Protein AF-A0A231PFW2-F1 (afdb_monomer)

Structure (mmCIF, N/CA/C/O backbone):
data_AF-A0A231PFW2-F1
#
_entry.id   AF-A0A231PFW2-F1
#
loop_
_atom_site.group_PDB
_atom_site.id
_atom_site.type_symbol
_atom_site.label_atom_id
_atom_site.label_alt_id
_atom_site.label_comp_id
_atom_site.label_asym_id
_atom_site.label_entity_id
_atom_site.label_seq_id
_atom_site.pdbx_PDB_ins_code
_atom_site.Cartn_x
_atom_site.Cartn_y
_atom_site.Cartn_z
_atom_site.occupancy
_atom_site.B_iso_or_equiv
_atom_site.auth_seq_id
_atom_site.auth_comp_id
_atom_site.auth_asym_id
_atom_site.auth_atom_id
_atom_site.pdbx_PDB_model_num
ATOM 1 N N . MET A 1 1 ? 20.268 -23.945 -2.677 1.00 32.84 1 MET A N 1
ATOM 2 C CA . MET A 1 1 ? 18.799 -24.003 -2.823 1.00 32.84 1 MET A CA 1
ATOM 3 C C . MET A 1 1 ? 18.261 -22.686 -2.306 1.00 32.84 1 MET A C 1
ATOM 5 O O . MET A 1 1 ? 18.625 -22.339 -1.191 1.00 32.84 1 MET A O 1
ATOM 9 N N . ALA A 1 2 ? 17.502 -21.933 -3.105 1.00 42.47 2 ALA A N 1
ATOM 10 C CA . AL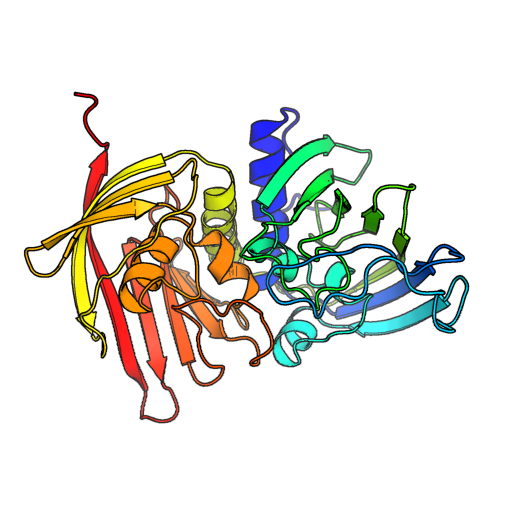A A 1 2 ? 16.830 -20.738 -2.600 1.00 42.47 2 ALA A CA 1
ATOM 11 C C . ALA A 1 2 ? 15.800 -21.198 -1.562 1.00 42.47 2 ALA A C 1
ATOM 13 O O . ALA A 1 2 ? 14.908 -21.980 -1.886 1.00 42.47 2 ALA A O 1
ATOM 14 N N . THR A 1 3 ? 15.997 -20.822 -0.304 1.00 50.84 3 THR A N 1
ATOM 15 C CA . THR A 1 3 ? 15.016 -21.047 0.756 1.00 50.84 3 THR A CA 1
ATOM 16 C C . THR A 1 3 ? 13.759 -20.265 0.408 1.00 50.84 3 THR A C 1
ATOM 18 O O . THR A 1 3 ? 13.844 -19.069 0.132 1.00 50.84 3 THR A O 1
ATOM 21 N N . THR A 1 4 ? 12.614 -20.941 0.382 1.00 67.31 4 THR A N 1
ATOM 22 C CA . THR A 1 4 ? 11.313 -20.313 0.152 1.00 67.31 4 THR A CA 1
ATOM 23 C C . THR A 1 4 ? 11.117 -19.173 1.150 1.00 67.31 4 THR A C 1
ATOM 25 O O . THR A 1 4 ? 11.410 -19.332 2.337 1.00 67.31 4 THR A O 1
ATOM 28 N N . HIS A 1 5 ? 10.662 -18.017 0.664 1.00 82.69 5 HIS A N 1
ATOM 29 C CA . HIS A 1 5 ? 10.328 -16.870 1.504 1.00 82.69 5 HIS A CA 1
ATOM 30 C C . HIS A 1 5 ? 9.313 -17.278 2.589 1.00 82.69 5 HIS A C 1
ATOM 32 O O . HIS A 1 5 ? 8.515 -18.192 2.380 1.00 82.69 5 HIS A O 1
ATOM 38 N N . TRP A 1 6 ? 9.301 -16.606 3.744 1.00 89.56 6 TRP A N 1
ATOM 39 C CA . TRP A 1 6 ? 8.444 -16.980 4.882 1.00 89.56 6 TRP A CA 1
ATOM 40 C C . TRP A 1 6 ? 6.934 -16.860 4.590 1.00 89.56 6 TRP A C 1
ATOM 42 O O . TRP A 1 6 ? 6.133 -17.493 5.272 1.00 89.56 6 TRP A O 1
ATOM 52 N N . LEU A 1 7 ? 6.543 -16.121 3.542 1.00 89.00 7 LEU A N 1
ATOM 53 C CA . LEU A 1 7 ? 5.172 -16.104 2.993 1.00 89.00 7 LEU A CA 1
ATOM 54 C C . LEU A 1 7 ? 4.779 -17.400 2.257 1.00 89.00 7 LEU A C 1
ATOM 56 O O . LEU A 1 7 ? 3.633 -17.535 1.833 1.00 89.00 7 LEU A O 1
ATOM 60 N N . GLY A 1 8 ? 5.711 -18.334 2.067 1.00 90.88 8 GLY A N 1
ATOM 61 C CA . GLY A 1 8 ? 5.517 -19.522 1.244 1.00 90.88 8 GLY A CA 1
ATOM 62 C C . GLY A 1 8 ? 5.551 -19.226 -0.258 1.00 90.88 8 GLY A C 1
ATOM 63 O O . GLY A 1 8 ? 5.843 -18.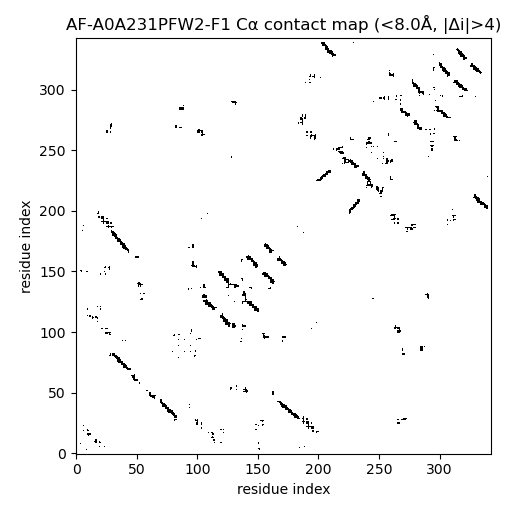111 -0.695 1.00 90.88 8 GLY A O 1
ATOM 64 N N . ASP A 1 9 ? 5.263 -20.257 -1.052 1.00 92.44 9 ASP A N 1
ATOM 65 C CA . ASP A 1 9 ? 5.218 -20.154 -2.511 1.00 92.44 9 ASP A CA 1
ATOM 66 C C . ASP A 1 9 ? 3.961 -19.411 -3.001 1.00 92.44 9 ASP A C 1
ATOM 68 O O . ASP A 1 9 ? 2.896 -19.540 -2.389 1.00 92.44 9 ASP A O 1
ATOM 72 N N . PRO A 1 10 ? 4.036 -18.708 -4.151 1.00 94.56 10 PRO A N 1
ATOM 73 C CA . PRO A 1 10 ? 2.871 -18.081 -4.764 1.00 94.56 10 PRO A CA 1
ATOM 74 C C . PRO A 1 10 ? 1.756 -19.103 -5.059 1.00 94.56 10 PRO A C 1
ATOM 76 O O . PRO A 1 10 ? 2.021 -20.103 -5.752 1.00 94.56 10 PRO A O 1
ATOM 79 N N . PRO A 1 11 ? 0.513 -18.853 -4.602 1.00 94.25 11 PRO A N 1
ATOM 80 C CA . PRO A 1 11 ? -0.648 -19.672 -4.938 1.00 94.25 11 PRO A CA 1
ATOM 81 C C . PRO A 1 11 ? -0.903 -19.752 -6.451 1.00 94.25 11 PRO A C 1
ATOM 83 O O . PRO A 1 11 ? -0.455 -18.903 -7.220 1.00 94.25 11 PRO A O 1
ATOM 86 N N . ALA A 1 12 ? -1.630 -20.783 -6.891 1.00 90.88 12 ALA A N 1
ATOM 87 C CA . ALA A 1 12 ? -2.000 -20.951 -8.302 1.00 90.88 12 ALA A CA 1
ATOM 88 C C . ALA A 1 12 ? -3.309 -20.231 -8.677 1.00 90.88 12 ALA A C 1
ATOM 90 O O . ALA A 1 12 ? -3.501 -19.869 -9.835 1.00 90.88 12 ALA A O 1
ATOM 91 N N . GLU A 1 13 ? -4.212 -20.056 -7.712 1.00 92.06 13 GLU A N 1
ATOM 92 C CA . GLU A 1 13 ? -5.525 -19.435 -7.906 1.00 92.06 13 GLU A CA 1
ATOM 93 C C . GLU A 1 13 ? -5.432 -17.907 -7.879 1.00 92.06 13 GLU A C 1
ATOM 95 O O . GLU A 1 13 ? -4.641 -17.349 -7.120 1.00 92.06 13 GLU A O 1
ATOM 100 N N . HIS A 1 14 ? -6.273 -17.235 -8.671 1.00 90.06 14 HIS A N 1
ATOM 101 C CA . HIS A 1 14 ? -6.214 -15.786 -8.877 1.00 90.06 14 HIS A CA 1
ATOM 102 C C . HIS A 1 14 ? -6.376 -14.968 -7.583 1.00 90.06 14 HIS A C 1
ATOM 104 O O . HIS A 1 14 ? -5.474 -14.204 -7.247 1.00 90.06 14 HIS A O 1
ATOM 110 N N . ASP A 1 15 ? -7.471 -15.136 -6.832 1.00 91.00 15 ASP A N 1
ATOM 111 C CA . ASP A 1 15 ? -7.724 -14.309 -5.637 1.00 91.00 15 ASP A CA 1
ATOM 112 C C . ASP A 1 15 ? -6.673 -14.532 -4.531 1.00 91.00 15 ASP A C 1
ATOM 114 O O . ASP A 1 15 ? -6.119 -13.548 -4.022 1.00 91.00 15 ASP A O 1
ATOM 118 N N . PRO A 1 16 ? -6.303 -15.785 -4.182 1.00 94.38 16 PRO A N 1
ATOM 119 C CA . PRO A 1 16 ? -5.216 -16.029 -3.237 1.00 94.38 16 PRO A CA 1
ATOM 120 C C . PRO A 1 16 ? -3.865 -15.494 -3.724 1.00 94.38 16 PRO A C 1
ATOM 122 O O . PRO A 1 16 ? -3.078 -15.012 -2.910 1.00 94.38 16 PRO A O 1
ATOM 125 N N . LEU A 1 17 ? -3.585 -15.548 -5.033 1.00 97.00 17 LEU A N 1
ATOM 126 C CA . LEU A 1 17 ? -2.357 -15.005 -5.612 1.00 97.00 17 LEU A CA 1
ATOM 127 C C . LEU A 1 17 ? -2.318 -13.477 -5.531 1.00 97.00 17 LEU A C 1
ATOM 129 O O . LEU A 1 17 ? -1.280 -12.924 -5.176 1.00 9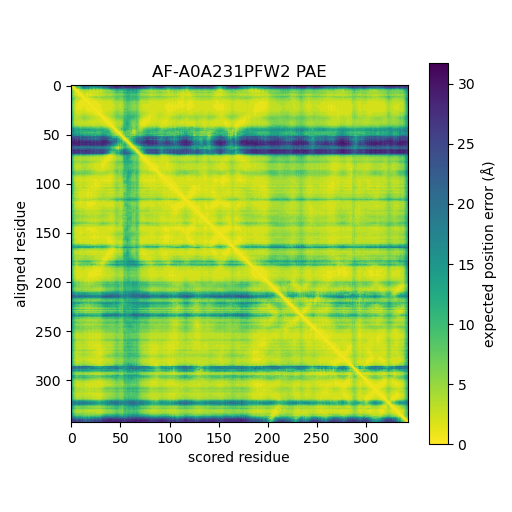7.00 17 LEU A O 1
ATOM 133 N N . THR A 1 18 ? -3.435 -12.799 -5.798 1.00 97.12 18 THR A N 1
ATOM 134 C CA . THR A 1 18 ? -3.563 -11.345 -5.640 1.00 97.12 18 THR A CA 1
ATOM 135 C C . THR A 1 18 ? -3.252 -10.928 -4.203 1.00 97.12 18 THR A C 1
ATOM 137 O O . THR A 1 18 ? -2.396 -10.070 -3.976 1.00 97.12 18 THR A O 1
ATOM 140 N N . ALA A 1 19 ? -3.888 -11.572 -3.220 1.00 95.94 19 ALA A N 1
ATOM 141 C CA . ALA A 1 19 ? -3.644 -11.297 -1.806 1.00 95.94 19 ALA A CA 1
ATOM 142 C C . ALA A 1 19 ? -2.181 -11.576 -1.411 1.00 95.94 19 ALA A C 1
ATOM 144 O O . ALA A 1 19 ? -1.554 -10.756 -0.740 1.00 95.94 19 ALA A O 1
ATOM 145 N N . TRP A 1 20 ? -1.620 -12.699 -1.870 1.00 97.31 20 TRP A N 1
ATOM 146 C CA . TRP A 1 20 ? -0.224 -13.068 -1.630 1.00 97.31 20 TRP A CA 1
ATOM 147 C C . TRP A 1 20 ? 0.759 -12.056 -2.235 1.00 97.31 20 TRP A C 1
ATOM 149 O O . TRP A 1 20 ? 1.730 -11.669 -1.586 1.00 97.31 20 TRP A O 1
ATOM 159 N N . ALA A 1 21 ? 0.506 -11.584 -3.455 1.00 97.75 21 ALA A N 1
ATOM 160 C CA . ALA A 1 21 ? 1.396 -10.655 -4.135 1.00 97.75 21 ALA A CA 1
ATOM 161 C C . ALA A 1 21 ? 1.383 -9.276 -3.461 1.00 97.75 21 ALA A C 1
ATOM 163 O O . ALA A 1 21 ? 2.449 -8.723 -3.206 1.00 97.75 21 ALA A O 1
ATOM 164 N N . LEU A 1 22 ? 0.209 -8.768 -3.065 1.00 97.44 22 LEU A N 1
ATOM 165 C CA . LEU A 1 22 ? 0.101 -7.546 -2.257 1.00 97.44 22 LEU A CA 1
ATOM 166 C C . LEU A 1 22 ? 0.818 -7.691 -0.907 1.00 97.44 22 LEU A C 1
ATOM 168 O O . LEU A 1 22 ? 1.534 -6.782 -0.490 1.00 97.44 22 LEU A O 1
ATOM 172 N N . SER A 1 23 ? 0.689 -8.850 -0.253 1.00 97.31 23 SER A N 1
ATOM 173 C CA . SER A 1 23 ? 1.464 -9.171 0.949 1.00 97.31 23 SER A CA 1
ATOM 174 C C . SER A 1 23 ? 2.969 -9.122 0.704 1.00 97.31 23 SER A C 1
ATOM 176 O O . SER A 1 23 ? 3.702 -8.594 1.538 1.00 97.31 23 SER A O 1
ATOM 178 N N . ARG A 1 24 ? 3.444 -9.647 -0.429 1.00 97.19 24 ARG A N 1
ATOM 179 C CA . ARG A 1 24 ? 4.873 -9.666 -0.748 1.00 97.19 24 ARG A CA 1
ATOM 180 C C . ARG A 1 24 ? 5.422 -8.277 -1.066 1.00 97.19 24 ARG A C 1
ATOM 182 O O . ARG A 1 24 ? 6.519 -7.980 -0.596 1.00 97.19 24 ARG A O 1
ATOM 189 N N . LEU A 1 25 ? 4.666 -7.444 -1.791 1.00 96.88 25 LEU A N 1
ATOM 190 C CA . LEU A 1 25 ? 5.002 -6.031 -2.017 1.00 96.88 25 LEU A CA 1
ATOM 191 C C . LEU A 1 25 ? 5.095 -5.280 -0.683 1.00 96.88 25 LEU A C 1
ATOM 193 O O . LEU A 1 25 ? 6.017 -4.509 -0.475 1.00 96.88 25 LEU A O 1
ATOM 197 N N . ALA A 1 26 ? 4.170 -5.527 0.245 1.00 96.50 26 ALA A N 1
ATOM 198 C CA . ALA A 1 26 ? 4.157 -4.876 1.555 1.00 96.50 26 ALA A CA 1
ATOM 199 C C . ALA A 1 26 ? 5.295 -5.331 2.471 1.00 96.50 26 ALA A C 1
ATOM 201 O O . ALA A 1 26 ? 5.874 -4.527 3.198 1.00 96.50 26 ALA A O 1
ATOM 202 N N . ALA A 1 27 ? 5.629 -6.622 2.430 1.00 95.56 27 ALA A N 1
ATOM 203 C CA . ALA A 1 27 ? 6.706 -7.195 3.223 1.00 95.56 27 ALA A CA 1
ATOM 204 C C . ALA A 1 27 ? 8.053 -6.498 2.976 1.00 95.56 27 ALA A C 1
ATOM 206 O O . ALA A 1 27 ? 8.843 -6.406 3.911 1.00 95.56 27 ALA A O 1
ATOM 207 N N . THR A 1 28 ? 8.292 -5.928 1.784 1.00 94.38 28 THR A N 1
ATOM 208 C CA . THR A 1 28 ? 9.550 -5.222 1.479 1.00 94.38 28 THR A CA 1
ATOM 209 C C . THR A 1 28 ? 9.795 -4.001 2.367 1.00 94.38 28 THR A C 1
ATOM 211 O O . THR A 1 28 ? 10.922 -3.521 2.429 1.00 94.38 28 THR A O 1
ATOM 214 N N . VAL A 1 29 ? 8.774 -3.475 3.055 1.00 93.50 29 VAL A N 1
ATOM 215 C CA . VAL A 1 29 ? 8.936 -2.365 4.013 1.00 93.50 29 VAL A CA 1
ATOM 216 C C . VAL A 1 29 ? 9.658 -2.815 5.290 1.00 93.50 29 VAL A C 1
ATOM 218 O O . VAL A 1 29 ? 10.357 -2.022 5.919 1.00 93.50 29 VAL A O 1
ATOM 221 N N . ALA A 1 30 ? 9.521 -4.091 5.658 1.00 94.06 30 ALA A N 1
ATOM 222 C CA . ALA A 1 30 ? 10.186 -4.718 6.803 1.00 94.06 30 ALA A CA 1
ATOM 223 C C . ALA A 1 30 ? 11.507 -5.417 6.422 1.00 94.06 30 ALA A C 1
ATOM 225 O O . ALA A 1 30 ? 12.088 -6.153 7.227 1.00 94.06 30 ALA A O 1
ATOM 226 N N . GLU A 1 31 ? 11.959 -5.216 5.185 1.00 93.19 31 GLU A N 1
ATOM 227 C CA . GLU A 1 31 ? 13.147 -5.838 4.615 1.00 93.19 31 GLU A CA 1
ATOM 228 C C . GLU A 1 31 ? 14.075 -4.767 4.055 1.00 93.19 31 GLU A C 1
ATOM 230 O O . GLU A 1 31 ? 13.643 -3.706 3.592 1.00 93.19 31 GLU A O 1
ATOM 235 N N . ASP A 1 32 ? 15.364 -5.062 4.088 1.00 94.19 32 ASP A N 1
ATOM 236 C CA . ASP A 1 32 ? 16.384 -4.250 3.453 1.00 94.19 32 ASP A CA 1
ATOM 237 C C . ASP A 1 32 ? 17.455 -5.149 2.844 1.00 94.19 32 ASP A C 1
ATOM 239 O O . ASP A 1 32 ? 17.699 -6.268 3.297 1.00 94.19 32 ASP A O 1
ATOM 243 N N . ALA A 1 33 ? 18.079 -4.668 1.783 1.00 93.12 33 ALA A N 1
ATOM 244 C CA . ALA A 1 33 ? 19.191 -5.342 1.140 1.00 93.12 33 ALA A CA 1
ATOM 245 C C . ALA A 1 33 ? 20.039 -4.307 0.414 1.00 93.12 33 ALA A C 1
ATOM 247 O O . ALA A 1 33 ? 19.522 -3.297 -0.059 1.00 93.12 33 ALA A O 1
ATOM 248 N N . ARG A 1 34 ? 21.333 -4.586 0.266 1.00 95.44 34 ARG A N 1
ATOM 249 C CA . ARG A 1 34 ? 22.189 -3.821 -0.639 1.00 95.44 34 ARG A CA 1
ATOM 250 C C . ARG A 1 34 ? 22.085 -4.396 -2.039 1.00 95.44 34 ARG A C 1
ATOM 252 O O . ARG A 1 34 ? 22.318 -5.588 -2.244 1.00 95.44 34 ARG A O 1
ATOM 259 N N . VAL A 1 35 ? 21.755 -3.546 -2.996 1.00 95.06 35 VAL A N 1
ATOM 260 C CA . VAL A 1 35 ? 21.448 -3.945 -4.363 1.00 95.06 35 VAL A CA 1
ATOM 261 C C . VAL A 1 35 ? 22.357 -3.217 -5.342 1.00 95.06 35 VAL A C 1
ATOM 263 O O . VAL A 1 35 ? 22.378 -1.991 -5.390 1.00 95.06 35 VAL A O 1
ATOM 266 N N . ASP A 1 36 ? 23.064 -3.992 -6.157 1.00 96.81 36 ASP A N 1
ATOM 267 C CA . ASP A 1 36 ? 23.689 -3.504 -7.382 1.00 96.81 36 ASP A CA 1
ATOM 268 C C . ASP A 1 36 ? 22.780 -3.908 -8.549 1.00 96.81 36 ASP A C 1
ATOM 270 O O . ASP A 1 36 ? 22.373 -5.071 -8.639 1.00 96.81 36 ASP A O 1
ATOM 274 N N . ALA A 1 37 ? 22.440 -2.981 -9.441 1.00 97.44 37 ALA A N 1
ATOM 275 C CA . ALA A 1 37 ? 21.528 -3.266 -10.542 1.00 97.44 37 ALA A CA 1
ATOM 276 C C . ALA A 1 37 ? 21.864 -2.500 -11.821 1.00 97.44 37 ALA A C 1
ATOM 278 O O . ALA A 1 37 ? 22.419 -1.401 -11.800 1.00 97.44 37 ALA A O 1
ATOM 279 N N . VAL A 1 38 ? 21.460 -3.080 -12.948 1.00 98.00 38 VAL A N 1
ATOM 280 C CA . VAL A 1 38 ? 21.358 -2.377 -14.227 1.00 98.00 38 VAL A CA 1
ATOM 281 C C . VAL A 1 38 ? 19.880 -2.261 -14.560 1.00 98.00 38 VAL A C 1
ATOM 283 O O . VAL A 1 38 ? 19.194 -3.275 -14.700 1.00 98.00 38 VAL A O 1
ATOM 286 N N . VAL A 1 39 ? 19.391 -1.026 -14.643 1.00 97.31 39 VAL A N 1
ATOM 287 C CA . VAL A 1 39 ? 17.988 -0.722 -14.927 1.00 97.31 39 VAL A CA 1
ATOM 288 C C . VAL A 1 39 ? 17.876 -0.036 -16.272 1.00 97.31 39 VAL A C 1
ATOM 290 O O . VAL A 1 39 ? 18.545 0.963 -16.526 1.00 97.31 39 VAL A O 1
ATOM 293 N N . GLU A 1 40 ? 16.987 -0.540 -17.110 1.00 96.81 40 GLU A N 1
ATOM 294 C CA . GLU A 1 40 ? 16.579 0.099 -18.346 1.00 96.81 40 GLU A CA 1
ATOM 295 C C . GLU A 1 40 ? 15.234 0.800 -18.143 1.00 96.81 40 GLU A C 1
ATOM 297 O O . GLU A 1 40 ? 14.299 0.208 -17.604 1.00 96.81 40 GLU A O 1
ATOM 302 N N . ILE A 1 41 ? 15.126 2.054 -18.582 1.00 93.62 41 ILE A N 1
ATOM 303 C CA . ILE A 1 41 ? 13.863 2.789 -18.661 1.00 93.62 41 ILE A CA 1
ATOM 304 C C . ILE A 1 41 ? 13.652 3.246 -20.097 1.00 93.62 41 ILE A C 1
ATOM 306 O O . ILE A 1 41 ? 14.461 3.999 -20.640 1.00 93.62 41 ILE A O 1
ATOM 310 N N . ALA A 1 42 ? 12.544 2.827 -20.691 1.00 91.12 42 ALA A N 1
ATOM 311 C CA . ALA A 1 42 ? 12.108 3.224 -22.018 1.00 91.12 42 ALA A CA 1
ATOM 312 C C . ALA A 1 42 ? 10.784 3.990 -21.923 1.00 91.12 42 ALA A C 1
ATOM 314 O O . ALA A 1 42 ? 9.856 3.554 -21.243 1.00 91.12 42 ALA A O 1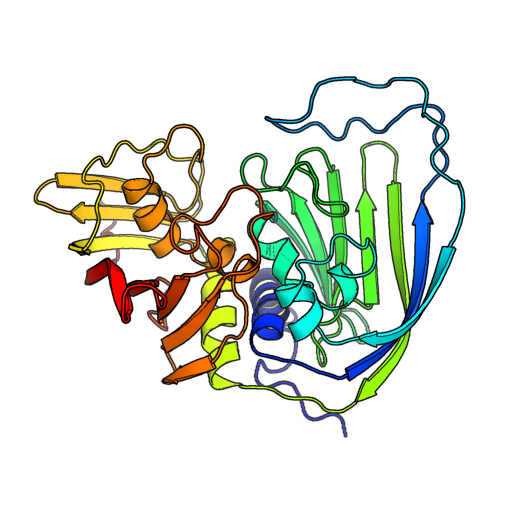
ATOM 315 N N . CYS A 1 43 ? 10.694 5.118 -22.624 1.00 85.50 43 CYS A N 1
ATOM 316 C CA . CYS A 1 43 ? 9.461 5.888 -22.771 1.00 85.50 43 CYS A CA 1
ATOM 317 C C . CYS A 1 43 ? 9.092 5.961 -24.251 1.00 85.50 43 CYS A C 1
ATOM 319 O O . CYS A 1 43 ? 9.953 6.282 -25.077 1.00 85.50 43 CYS A O 1
ATOM 321 N N . GLU A 1 44 ? 7.825 5.698 -24.568 1.00 81.44 44 GLU A N 1
ATOM 322 C CA . GLU A 1 44 ? 7.341 5.712 -25.948 1.00 81.44 44 GLU A CA 1
ATOM 323 C C . GLU A 1 44 ? 7.295 7.132 -26.529 1.00 81.44 44 GLU A C 1
ATOM 325 O O . GLU A 1 44 ? 6.999 8.113 -25.839 1.00 81.44 44 GLU A O 1
ATOM 330 N N . GLU A 1 45 ? 7.584 7.250 -27.828 1.00 72.62 45 GLU A N 1
ATOM 331 C CA . GLU A 1 45 ? 7.495 8.525 -28.539 1.00 72.62 45 GLU A CA 1
ATOM 332 C C . GLU A 1 45 ? 6.032 8.844 -28.867 1.00 72.62 45 GLU A C 1
ATOM 334 O O . GLU A 1 45 ? 5.331 8.065 -29.515 1.00 72.62 45 GLU A O 1
ATOM 339 N N . ARG A 1 46 ? 5.563 10.019 -28.433 1.00 72.69 46 ARG A N 1
ATOM 340 C CA . ARG A 1 46 ? 4.205 10.503 -28.698 1.00 72.69 46 ARG A CA 1
ATOM 341 C C . ARG A 1 46 ? 4.242 11.914 -29.274 1.00 72.69 46 ARG A C 1
ATOM 343 O O . ARG A 1 46 ? 5.061 12.741 -28.879 1.00 72.69 46 ARG A O 1
ATOM 350 N N . GLU A 1 47 ? 3.316 12.192 -30.186 1.00 68.19 47 GLU A N 1
ATOM 351 C CA . GLU A 1 47 ? 3.091 13.544 -30.717 1.00 68.19 47 GLU A CA 1
ATOM 352 C C . GLU A 1 47 ? 2.378 14.457 -29.701 1.00 68.19 47 GLU A C 1
ATOM 354 O O . GLU A 1 47 ? 2.551 15.676 -29.728 1.00 68.19 47 GLU A O 1
ATOM 359 N N . PHE A 1 48 ? 1.620 13.865 -28.773 1.00 70.62 48 PHE A N 1
ATOM 360 C CA . PHE A 1 48 ? 0.818 14.553 -27.760 1.00 70.62 48 PHE A CA 1
ATOM 361 C C . PHE A 1 48 ? 1.137 14.009 -26.366 1.00 70.62 48 PHE A C 1
ATOM 363 O O . PHE A 1 48 ? 1.421 12.816 -26.234 1.00 70.62 48 PHE A O 1
ATOM 370 N N . GLU A 1 49 ? 1.090 14.862 -25.337 1.00 71.56 49 GLU A N 1
ATOM 371 C CA . GLU A 1 49 ? 1.193 14.392 -23.948 1.00 71.56 49 GLU A CA 1
ATOM 372 C C . GLU A 1 49 ? 0.033 13.424 -23.641 1.00 71.56 49 GLU A C 1
ATOM 374 O O . GLU A 1 49 ? -1.097 13.655 -24.092 1.00 71.56 49 GLU A O 1
ATOM 379 N N . PRO A 1 50 ? 0.294 12.342 -22.890 1.00 67.50 50 PRO A N 1
ATOM 380 C CA . PRO A 1 50 ? -0.745 11.402 -22.499 1.00 67.50 50 PRO A CA 1
ATOM 381 C C . PRO A 1 50 ? -1.746 12.083 -21.560 1.00 67.50 50 PRO A C 1
ATOM 383 O O . PRO A 1 50 ? -1.368 12.852 -20.673 1.00 67.50 50 PRO A O 1
ATOM 386 N N . GLU A 1 51 ? -3.029 11.769 -21.727 1.00 71.25 51 GLU A N 1
ATOM 387 C CA . GLU A 1 51 ? -4.112 12.259 -20.867 1.00 71.25 51 GLU A CA 1
ATOM 388 C C . GLU A 1 51 ? -4.164 11.456 -19.560 1.00 71.25 51 GLU A C 1
ATOM 390 O O . GLU A 1 51 ? -5.103 10.720 -19.280 1.00 71.25 51 GLU A O 1
ATOM 395 N N . LEU A 1 52 ? -3.115 11.580 -18.747 1.00 67.06 52 LEU A N 1
ATOM 396 C CA . LEU A 1 52 ? -3.097 11.047 -17.389 1.00 67.06 52 LEU A CA 1
ATOM 397 C C . LEU A 1 52 ? -3.804 12.052 -16.468 1.00 67.06 52 LEU A C 1
ATOM 399 O O . LEU A 1 52 ? -3.170 12.847 -15.778 1.00 67.06 52 LEU A O 1
ATOM 403 N N . GLU A 1 53 ? -5.136 12.071 -16.511 1.00 60.16 53 GLU A N 1
ATOM 404 C CA . GLU A 1 53 ? -5.945 12.939 -15.651 1.00 60.16 53 GLU A CA 1
ATOM 405 C C . GLU A 1 53 ? -5.901 12.518 -14.176 1.00 60.16 53 GLU A C 1
ATOM 407 O O . GLU A 1 53 ? -5.862 11.346 -13.827 1.00 60.16 53 GLU A O 1
ATOM 412 N N . GLY A 1 54 ? -5.988 13.488 -13.274 1.00 53.16 54 GLY A N 1
ATOM 413 C CA . GLY A 1 54 ? -6.211 13.249 -11.854 1.00 53.16 54 GLY A CA 1
ATOM 414 C C . GLY A 1 54 ? -7.049 14.367 -11.272 1.00 53.16 54 GLY A C 1
ATOM 415 O O . GLY A 1 54 ? -6.996 15.490 -11.768 1.00 53.16 54 GLY A O 1
ATOM 416 N N . ARG A 1 55 ? -7.777 14.095 -10.182 1.00 44.62 55 ARG A N 1
ATOM 417 C CA . ARG A 1 55 ? -8.615 15.093 -9.486 1.00 44.62 55 ARG A CA 1
ATOM 418 C C . ARG A 1 55 ? -7.858 16.386 -9.115 1.00 44.62 55 ARG A C 1
ATOM 420 O O . ARG A 1 55 ? -8.493 17.420 -8.934 1.00 44.62 55 ARG A O 1
ATOM 427 N N . PHE A 1 56 ? -6.524 16.329 -9.048 1.00 46.09 56 PHE A N 1
ATOM 428 C CA . PHE A 1 56 ? -5.626 17.450 -8.737 1.00 46.09 56 PHE A CA 1
ATOM 429 C C . PHE A 1 56 ? -4.640 17.802 -9.863 1.00 46.09 56 PHE A C 1
ATOM 431 O O . PHE A 1 56 ? -3.810 18.691 -9.687 1.00 46.09 56 PHE A O 1
ATOM 438 N N . GLY A 1 57 ? -4.700 17.124 -11.013 1.00 43.94 57 GLY A N 1
ATOM 439 C CA . GLY A 1 57 ? -3.863 17.451 -12.165 1.00 43.94 57 GLY A CA 1
ATOM 440 C C . GLY A 1 57 ? -4.376 18.719 -12.842 1.00 43.94 57 GLY A C 1
ATOM 441 O O . GLY A 1 57 ? -5.542 18.788 -13.227 1.00 43.94 57 GLY A O 1
ATOM 442 N N . ALA A 1 58 ? -3.520 19.733 -12.988 1.00 36.16 58 ALA A N 1
ATOM 443 C CA . ALA A 1 58 ? -3.836 20.910 -13.787 1.00 36.16 58 ALA A CA 1
ATOM 444 C C . ALA A 1 58 ? -4.079 20.465 -15.237 1.00 36.16 58 ALA A C 1
ATOM 446 O O . ALA A 1 58 ? -3.147 20.099 -15.953 1.00 36.16 58 ALA A O 1
ATOM 447 N N . GLY A 1 59 ? -5.350 20.458 -15.637 1.00 44.50 59 GLY A N 1
ATOM 448 C CA . GLY A 1 59 ? -5.790 20.051 -16.960 1.00 44.50 59 GLY A CA 1
ATOM 449 C C . GLY A 1 59 ? -5.026 20.782 -18.057 1.00 44.50 59 GLY A C 1
ATOM 450 O O . GLY A 1 59 ? -5.211 21.975 -18.279 1.00 44.50 59 GLY A O 1
ATOM 451 N N . THR A 1 60 ? -4.202 20.037 -18.780 1.00 45.00 60 THR A N 1
ATOM 452 C CA . THR A 1 60 ? -3.962 20.290 -20.197 1.00 45.00 60 THR A CA 1
ATOM 453 C C . THR A 1 60 ? -4.087 18.953 -20.908 1.00 45.00 60 THR A C 1
ATOM 455 O O . THR A 1 60 ? -3.122 18.225 -21.097 1.00 45.00 60 THR A O 1
ATOM 458 N N . THR A 1 61 ? -5.326 18.614 -21.258 1.00 53.75 61 THR A N 1
ATOM 459 C CA . THR A 1 61 ? -5.648 17.584 -22.251 1.00 53.75 61 THR A CA 1
ATOM 460 C C . THR A 1 61 ? -4.770 17.757 -23.488 1.00 53.75 61 THR A C 1
ATOM 462 O O . THR A 1 61 ? -4.762 18.844 -24.075 1.00 53.75 61 THR A O 1
ATOM 465 N N . GLY A 1 62 ? -4.051 16.700 -23.877 1.00 55.22 62 GLY A N 1
ATOM 466 C CA . GLY A 1 62 ? -3.553 16.489 -25.240 1.00 55.22 62 GLY A CA 1
ATOM 467 C C . GLY A 1 62 ? -2.794 17.652 -25.887 1.00 55.22 62 GLY A C 1
ATOM 468 O O . GLY A 1 62 ? -2.955 17.895 -27.083 1.00 55.22 62 GLY A O 1
ATOM 469 N N . GLY A 1 63 ? -1.981 18.392 -25.129 1.00 59.50 63 GLY A N 1
ATOM 470 C CA . GLY A 1 63 ? -1.069 19.383 -25.704 1.00 59.50 63 GLY A CA 1
ATOM 471 C C . GLY A 1 63 ? 0.021 18.719 -26.561 1.00 59.50 63 GLY A C 1
ATOM 472 O O . GLY A 1 63 ? 0.300 17.531 -26.371 1.00 59.50 63 GLY A O 1
ATOM 473 N N . PRO A 1 64 ? 0.668 19.450 -27.492 1.00 58.59 64 PRO A N 1
ATOM 474 C CA . PRO A 1 64 ? 1.848 18.939 -28.185 1.00 58.59 64 PRO A CA 1
ATOM 475 C C . PRO A 1 64 ? 2.861 18.464 -27.147 1.00 58.59 64 PRO A C 1
ATOM 477 O O . PRO A 1 64 ? 3.151 19.216 -26.211 1.00 58.59 64 PRO A O 1
ATOM 480 N N . ALA A 1 65 ? 3.384 17.245 -27.303 1.00 60.56 65 ALA A N 1
ATOM 481 C CA . ALA A 1 65 ? 4.365 16.712 -26.369 1.00 60.56 65 ALA A CA 1
ATOM 482 C C . ALA A 1 65 ? 5.530 17.702 -26.251 1.00 60.56 65 ALA A C 1
ATOM 484 O O . ALA A 1 65 ? 6.214 18.020 -27.233 1.00 60.56 65 ALA A O 1
ATOM 485 N N . SER A 1 66 ? 5.739 18.232 -25.044 1.00 53.81 66 SER A N 1
ATOM 486 C CA . SER A 1 66 ? 6.940 19.014 -24.771 1.00 53.81 66 SER A CA 1
ATOM 487 C C . SER A 1 66 ? 8.142 18.075 -24.918 1.00 53.81 66 SER A C 1
ATOM 489 O O . SER A 1 66 ? 7.987 16.861 -24.813 1.00 53.81 66 SER A O 1
ATOM 491 N N . ARG A 1 67 ? 9.336 18.594 -25.237 1.00 46.84 67 ARG A N 1
ATOM 492 C CA . ARG A 1 67 ? 10.551 17.792 -25.497 1.00 46.84 67 ARG A CA 1
ATOM 493 C C . ARG A 1 67 ? 10.982 16.975 -24.259 1.00 46.84 67 ARG A C 1
ATOM 495 O O . ARG A 1 67 ? 12.007 17.277 -23.654 1.00 46.84 67 ARG A O 1
ATOM 502 N N . ARG A 1 68 ? 10.241 15.931 -23.881 1.00 52.50 68 ARG A N 1
ATOM 503 C CA . ARG A 1 68 ? 10.702 14.899 -22.956 1.00 52.50 68 ARG A CA 1
ATOM 504 C C . ARG A 1 68 ? 11.885 14.199 -23.625 1.00 52.50 68 ARG A C 1
ATOM 506 O O . ARG A 1 68 ? 11.830 13.944 -24.834 1.00 52.50 68 ARG A O 1
ATOM 513 N N . PRO A 1 69 ? 12.980 13.917 -22.902 1.00 48.97 69 PRO A N 1
ATOM 514 C CA . PRO A 1 69 ? 14.130 13.282 -23.519 1.00 48.97 69 PRO A CA 1
ATOM 515 C C . PRO A 1 69 ? 13.745 11.848 -23.889 1.00 48.97 69 PRO A C 1
ATOM 517 O O . PRO A 1 69 ? 13.493 11.019 -23.011 1.00 48.97 69 PRO A O 1
ATOM 520 N N . ARG A 1 70 ? 13.655 11.636 -25.203 1.00 64.56 70 ARG A N 1
ATOM 521 C CA . ARG A 1 70 ? 13.271 10.405 -25.895 1.00 64.56 70 ARG A CA 1
ATOM 522 C C . ARG A 1 70 ? 14.235 9.264 -25.586 1.00 64.56 70 ARG A C 1
ATOM 524 O O . ARG A 1 70 ? 15.426 9.501 -25.383 1.00 64.56 70 ARG A O 1
ATOM 531 N N . GLY A 1 71 ? 13.720 8.045 -25.696 1.00 71.38 71 GLY A N 1
ATOM 532 C CA . GLY A 1 71 ? 14.530 6.846 -25.850 1.00 71.38 71 GLY A CA 1
ATOM 533 C C . GLY A 1 71 ? 14.863 6.119 -24.557 1.00 71.38 71 GLY A C 1
ATOM 534 O O . GLY A 1 71 ? 14.567 6.559 -23.447 1.00 71.38 71 GLY A O 1
ATOM 535 N N . THR A 1 72 ? 15.477 4.965 -24.758 1.00 87.38 72 THR A N 1
ATOM 536 C CA . THR A 1 72 ? 15.937 4.067 -23.712 1.00 87.38 72 THR A CA 1
ATOM 537 C C . THR A 1 72 ? 17.099 4.682 -22.940 1.00 87.38 72 THR A C 1
ATOM 539 O O . THR A 1 72 ? 18.076 5.149 -23.531 1.00 87.38 72 THR A O 1
ATOM 542 N N . ARG A 1 73 ? 17.009 4.667 -21.612 1.00 90.62 73 ARG A N 1
ATOM 543 C CA . ARG A 1 73 ? 18.087 5.054 -20.700 1.00 90.62 73 ARG A CA 1
ATOM 544 C C . ARG A 1 73 ? 18.469 3.867 -19.845 1.00 90.62 73 ARG A C 1
ATOM 546 O O . ARG A 1 73 ? 17.600 3.202 -19.291 1.00 90.62 73 ARG A O 1
ATOM 553 N N . THR A 1 74 ? 19.766 3.659 -19.695 1.00 95.00 74 THR A N 1
ATOM 554 C CA . THR A 1 74 ? 20.310 2.623 -18.823 1.00 95.00 74 THR A CA 1
ATOM 555 C C . THR A 1 74 ? 20.974 3.280 -17.624 1.00 95.00 74 THR A C 1
ATOM 557 O O . THR A 1 74 ? 21.818 4.164 -17.779 1.00 95.00 74 THR A O 1
ATOM 560 N N . PHE A 1 75 ? 20.601 2.835 -16.433 1.00 94.62 75 PHE A N 1
ATOM 561 C CA . PHE A 1 75 ? 21.143 3.276 -15.159 1.00 94.62 75 PHE A CA 1
ATOM 562 C C . PHE A 1 75 ? 21.930 2.130 -14.547 1.00 94.62 75 PHE A C 1
ATOM 564 O O . PHE A 1 75 ? 21.418 1.019 -14.413 1.00 94.62 75 PHE A O 1
ATOM 571 N N . ARG A 1 76 ? 23.176 2.404 -14.166 1.00 96.81 76 ARG A N 1
ATOM 572 C CA . ARG A 1 76 ? 23.950 1.505 -13.319 1.00 96.81 76 ARG A CA 1
ATOM 573 C C . ARG A 1 76 ? 23.848 2.013 -11.891 1.00 96.81 76 ARG A C 1
ATOM 575 O O . ARG A 1 76 ? 24.204 3.157 -11.624 1.00 96.81 76 ARG A O 1
ATOM 582 N N . LEU A 1 77 ? 23.323 1.168 -11.022 1.00 96.62 77 LEU A N 1
ATOM 583 C CA . LEU A 1 77 ? 23.052 1.467 -9.630 1.00 96.62 77 LEU A CA 1
ATOM 584 C C . LEU A 1 77 ? 23.955 0.585 -8.776 1.00 96.62 77 LEU A C 1
ATOM 586 O O . LEU A 1 77 ? 23.976 -0.630 -8.966 1.00 96.62 77 LEU A O 1
ATOM 590 N N . ASP A 1 78 ? 24.682 1.190 -7.845 1.00 95.12 78 ASP A N 1
ATOM 591 C CA . ASP A 1 78 ? 25.597 0.482 -6.955 1.00 95.12 78 ASP A CA 1
ATOM 592 C C . ASP A 1 78 ? 25.172 0.734 -5.499 1.00 95.12 78 ASP A C 1
ATOM 594 O O . ASP A 1 78 ? 25.055 1.881 -5.064 1.00 95.12 78 ASP A O 1
ATOM 598 N N . GLY A 1 79 ? 24.944 -0.335 -4.736 1.00 93.12 79 GLY A N 1
ATOM 599 C CA . GLY A 1 79 ? 24.649 -0.277 -3.304 1.00 93.12 79 GLY A CA 1
ATOM 600 C C . GLY A 1 79 ? 23.309 0.356 -2.911 1.00 93.12 79 GLY A C 1
ATOM 601 O O . GLY A 1 79 ? 23.210 0.882 -1.802 1.00 93.12 79 GLY A O 1
ATOM 602 N N . VAL A 1 80 ? 22.288 0.298 -3.770 1.00 94.88 80 VAL A N 1
ATOM 603 C CA . VAL A 1 80 ? 20.925 0.770 -3.465 1.00 94.88 80 VAL A CA 1
ATOM 604 C C . VAL A 1 80 ? 20.361 0.013 -2.265 1.00 94.88 80 VAL A C 1
ATOM 606 O O . VAL A 1 80 ? 20.489 -1.206 -2.185 1.00 94.88 80 VAL A O 1
ATOM 609 N N . SER A 1 81 ? 19.710 0.728 -1.349 1.00 94.81 81 SER A N 1
ATOM 610 C CA . SER A 1 81 ? 19.005 0.152 -0.200 1.00 94.81 81 SER A CA 1
ATOM 611 C C . SER A 1 81 ? 17.535 0.570 -0.244 1.00 94.81 81 SER A C 1
ATOM 613 O O . SER A 1 81 ? 17.259 1.772 -0.214 1.00 94.81 81 SER A O 1
ATOM 615 N N . PRO A 1 82 ? 16.581 -0.379 -0.293 1.00 93.56 82 PRO A N 1
ATOM 616 C CA . PRO A 1 82 ? 15.161 -0.080 -0.141 1.00 93.56 82 PRO A CA 1
ATOM 617 C C . PRO A 1 82 ? 14.848 0.739 1.113 1.00 93.56 82 PRO A C 1
ATOM 619 O O . PRO A 1 82 ? 13.992 1.617 1.059 1.00 93.56 82 PRO A O 1
ATOM 622 N N . ALA A 1 83 ? 15.538 0.500 2.234 1.00 92.44 83 ALA A N 1
ATOM 623 C CA . ALA A 1 83 ? 15.358 1.314 3.432 1.00 92.44 83 ALA A CA 1
ATOM 624 C C . ALA A 1 83 ? 15.768 2.776 3.202 1.00 92.44 83 ALA A C 1
ATOM 626 O O . ALA A 1 83 ? 14.980 3.665 3.516 1.00 92.44 83 ALA A O 1
ATOM 627 N N . LEU A 1 84 ? 16.932 3.029 2.592 1.00 92.38 84 LEU A N 1
ATOM 628 C CA . LEU A 1 84 ? 17.373 4.393 2.272 1.00 92.38 84 LEU A CA 1
ATOM 629 C C . LEU A 1 84 ? 16.451 5.083 1.260 1.00 92.38 84 LEU A C 1
ATOM 631 O O . LEU A 1 84 ? 16.098 6.239 1.460 1.00 92.38 84 LEU A O 1
ATOM 635 N N . LEU A 1 85 ? 15.972 4.365 0.235 1.00 92.69 85 LEU A N 1
ATOM 636 C CA . LEU A 1 85 ? 15.001 4.914 -0.723 1.00 92.69 85 LEU A CA 1
ATOM 637 C C . LEU A 1 85 ? 13.731 5.429 -0.035 1.00 92.69 85 LEU A C 1
ATOM 639 O O . LEU A 1 85 ? 13.155 6.422 -0.476 1.00 92.69 85 LEU A O 1
ATOM 643 N N . ARG A 1 86 ? 13.298 4.761 1.042 1.00 91.25 86 ARG A N 1
ATOM 644 C CA . ARG A 1 86 ? 12.143 5.173 1.851 1.00 91.25 86 ARG A CA 1
ATOM 645 C C . ARG A 1 86 ? 12.448 6.350 2.767 1.00 91.25 86 ARG A C 1
ATOM 647 O O . ARG A 1 86 ? 11.558 7.158 3.003 1.00 91.25 86 ARG A O 1
ATOM 654 N N . GLU A 1 87 ? 13.667 6.433 3.291 1.00 88.62 87 GLU A N 1
ATOM 655 C CA . GLU A 1 87 ? 14.112 7.553 4.129 1.00 88.62 87 GLU A CA 1
ATOM 656 C C . GLU A 1 87 ? 14.308 8.842 3.328 1.00 88.62 87 GLU A C 1
ATOM 658 O O . GLU A 1 87 ? 14.116 9.922 3.870 1.00 88.62 87 GLU A O 1
ATOM 663 N N . GLU A 1 88 ? 14.659 8.732 2.049 1.00 88.25 88 GLU A N 1
ATOM 664 C CA . GLU A 1 88 ? 14.821 9.873 1.139 1.00 88.25 88 GLU A CA 1
ATOM 665 C C . GLU A 1 88 ? 13.540 10.194 0.350 1.00 88.25 88 GLU A C 1
ATOM 667 O O . GLU A 1 88 ? 13.459 11.240 -0.294 1.00 88.25 88 GLU A O 1
ATOM 672 N N . ASP A 1 89 ? 12.556 9.288 0.390 1.00 84.38 89 ASP A N 1
ATOM 673 C CA . ASP A 1 89 ? 11.372 9.253 -0.477 1.00 84.38 89 ASP A CA 1
ATOM 674 C C . ASP A 1 89 ? 11.714 9.541 -1.949 1.00 84.38 89 ASP A C 1
ATOM 676 O O . ASP A 1 89 ? 11.216 10.482 -2.572 1.00 84.38 89 ASP A O 1
ATOM 680 N N . SER A 1 90 ? 12.633 8.733 -2.490 1.00 85.06 90 SER A N 1
ATOM 681 C CA . SER A 1 90 ? 13.189 8.933 -3.831 1.00 85.06 90 SER A CA 1
ATOM 682 C C . SER A 1 90 ? 12.093 8.988 -4.905 1.00 85.06 90 SER A C 1
ATOM 684 O O . SER A 1 90 ? 11.259 8.085 -5.030 1.00 85.06 90 SER A O 1
ATOM 686 N N . ASP A 1 91 ? 12.113 10.043 -5.718 1.00 81.00 91 ASP A N 1
ATOM 687 C CA . ASP A 1 91 ? 11.231 10.265 -6.870 1.00 81.00 91 ASP A CA 1
ATOM 688 C C . ASP A 1 91 ? 11.814 9.718 -8.181 1.00 81.00 91 ASP A C 1
ATOM 690 O O . ASP A 1 91 ? 11.205 9.841 -9.247 1.00 81.00 91 ASP A O 1
ATOM 694 N N . GLU A 1 92 ? 12.972 9.062 -8.103 1.00 88.44 92 GLU A N 1
ATOM 695 C CA . GLU A 1 92 ? 13.610 8.444 -9.250 1.00 88.44 92 GLU A CA 1
ATOM 696 C C . GLU A 1 92 ? 12.702 7.363 -9.862 1.00 88.44 92 GLU A C 1
ATOM 698 O O . GLU A 1 92 ? 12.183 6.490 -9.155 1.00 88.44 92 GLU A O 1
ATOM 703 N N . PRO A 1 93 ? 12.530 7.338 -11.193 1.00 85.75 93 PRO A N 1
ATOM 704 C CA . PRO A 1 93 ? 11.585 6.433 -11.838 1.00 85.75 93 PRO A CA 1
ATOM 705 C C . PRO A 1 93 ? 11.967 4.954 -11.673 1.00 85.75 93 PRO A C 1
ATOM 707 O O . PRO A 1 93 ? 11.096 4.095 -11.731 1.00 85.75 93 PRO A O 1
ATOM 710 N N . TRP A 1 94 ? 13.233 4.618 -11.421 1.00 93.25 94 TRP A N 1
ATOM 711 C CA . TRP A 1 94 ? 13.641 3.239 -11.128 1.00 93.25 94 TRP A CA 1
ATOM 712 C C . TRP A 1 94 ? 13.388 2.822 -9.669 1.00 93.25 94 TRP A C 1
ATOM 714 O O . TRP A 1 94 ? 13.393 1.624 -9.385 1.00 93.25 94 TRP A O 1
ATOM 724 N N . ALA A 1 95 ? 13.145 3.757 -8.739 1.00 94.06 95 ALA A N 1
ATOM 725 C CA . ALA A 1 95 ? 13.033 3.457 -7.308 1.00 94.06 95 ALA A CA 1
ATOM 726 C C . ALA A 1 95 ? 11.871 2.499 -6.996 1.00 94.06 95 ALA A C 1
ATOM 728 O O . ALA A 1 95 ? 11.988 1.651 -6.112 1.00 94.06 95 ALA A O 1
ATOM 729 N N . VAL A 1 96 ? 10.783 2.558 -7.777 1.00 93.38 96 VAL A N 1
ATOM 730 C CA . VAL A 1 96 ? 9.632 1.643 -7.652 1.00 93.38 96 VAL A CA 1
ATOM 731 C C . VAL A 1 96 ? 10.022 0.168 -7.777 1.00 93.38 96 VAL A C 1
ATOM 733 O O . VAL A 1 96 ? 9.356 -0.694 -7.208 1.00 93.38 96 VAL A O 1
ATOM 736 N N . LEU A 1 97 ? 11.101 -0.135 -8.508 1.00 97.56 97 LEU A N 1
ATOM 737 C CA . LEU A 1 97 ? 11.551 -1.508 -8.721 1.00 97.56 97 LEU A CA 1
ATOM 738 C C . LEU A 1 97 ? 12.121 -2.123 -7.437 1.00 97.56 97 LEU A C 1
ATOM 740 O O . LEU A 1 97 ? 12.009 -3.331 -7.239 1.00 97.56 97 LEU A O 1
ATOM 744 N N . PHE A 1 98 ? 12.686 -1.298 -6.552 1.00 96.88 98 PHE A N 1
ATOM 745 C CA . PHE A 1 98 ? 13.347 -1.740 -5.320 1.00 96.88 98 PHE A CA 1
ATOM 746 C C . PHE A 1 98 ? 12.571 -1.374 -4.048 1.00 96.88 98 PHE A C 1
ATOM 748 O O . PHE A 1 98 ? 12.762 -2.013 -3.018 1.00 96.88 98 PHE A O 1
ATOM 755 N N . ASP A 1 99 ? 11.645 -0.416 -4.118 1.00 94.88 99 ASP A N 1
ATOM 756 C CA . ASP A 1 99 ? 10.680 -0.111 -3.058 1.00 94.88 99 ASP A CA 1
ATOM 757 C C . ASP A 1 99 ? 9.229 -0.155 -3.580 1.00 94.88 99 ASP A C 1
ATOM 759 O O . ASP A 1 99 ? 8.548 0.869 -3.677 1.00 94.88 99 ASP A O 1
ATOM 763 N N . PRO A 1 100 ? 8.714 -1.343 -3.935 1.00 95.12 100 PRO A N 1
ATOM 764 C CA . PRO A 1 100 ? 7.407 -1.451 -4.573 1.00 95.12 100 PRO A CA 1
ATOM 765 C C . PRO A 1 100 ? 6.224 -1.239 -3.628 1.00 95.12 100 PRO A C 1
ATOM 767 O O . PRO A 1 100 ? 5.108 -0.991 -4.085 1.00 95.12 100 PRO A O 1
ATOM 770 N N . ALA A 1 101 ? 6.446 -1.281 -2.312 1.00 93.94 101 ALA A N 1
ATOM 771 C CA . ALA A 1 101 ? 5.417 -0.988 -1.319 1.00 93.94 101 ALA A CA 1
ATOM 772 C C . ALA A 1 101 ? 4.785 0.402 -1.497 1.00 93.94 101 ALA A C 1
ATOM 774 O O . ALA A 1 101 ? 3.625 0.593 -1.131 1.00 93.94 101 ALA A O 1
ATOM 775 N N . ARG A 1 102 ? 5.506 1.357 -2.107 1.00 90.62 102 ARG A N 1
ATOM 776 C CA . ARG A 1 102 ? 4.981 2.692 -2.435 1.00 90.62 102 ARG A CA 1
ATOM 777 C C . ARG A 1 102 ? 3.727 2.648 -3.312 1.00 90.62 102 ARG A C 1
ATOM 779 O O . ARG A 1 102 ? 2.874 3.521 -3.189 1.00 90.62 102 ARG A O 1
ATOM 786 N N . LEU A 1 103 ? 3.595 1.620 -4.158 1.00 93.12 103 LEU A N 1
ATOM 787 C CA . LEU A 1 103 ? 2.462 1.468 -5.070 1.00 93.12 103 LEU A CA 1
ATOM 788 C C . LEU A 1 103 ? 1.158 1.185 -4.321 1.00 93.12 103 LEU A C 1
ATOM 790 O O . LEU A 1 103 ? 0.094 1.543 -4.816 1.00 93.12 103 LEU A O 1
ATOM 794 N N . ILE A 1 104 ? 1.220 0.572 -3.130 1.00 94.19 104 ILE A N 1
ATOM 795 C CA . ILE A 1 104 ? 0.048 0.011 -2.443 1.00 94.19 104 ILE A CA 1
ATOM 796 C C . ILE A 1 104 ? -1.048 1.059 -2.208 1.00 94.19 104 ILE A C 1
ATOM 798 O O . ILE A 1 104 ? -2.213 0.742 -2.449 1.00 94.19 104 ILE A O 1
ATOM 802 N N . ARG A 1 105 ? -0.717 2.304 -1.816 1.00 88.94 105 ARG A N 1
ATOM 803 C CA . ARG A 1 105 ? -1.745 3.358 -1.654 1.00 88.94 105 ARG A CA 1
ATOM 804 C C . ARG A 1 105 ? -2.514 3.640 -2.933 1.00 88.94 105 ARG A C 1
ATOM 806 O O . ARG A 1 105 ? -3.721 3.873 -2.888 1.00 88.94 105 ARG A O 1
ATOM 813 N N . GLY A 1 106 ? -1.798 3.638 -4.054 1.00 91.06 106 GLY A N 1
ATOM 814 C CA . GLY A 1 106 ? -2.315 4.043 -5.346 1.00 91.06 106 GLY A CA 1
ATOM 815 C C . GLY A 1 106 ? -3.108 2.945 -6.030 1.00 91.06 106 GLY A C 1
ATOM 816 O O . GLY A 1 106 ? -3.785 3.235 -7.006 1.00 91.06 106 GLY A O 1
ATOM 817 N N . ILE A 1 107 ? -3.068 1.701 -5.547 1.00 94.06 107 ILE A N 1
ATOM 818 C CA . ILE A 1 107 ? -3.824 0.602 -6.149 1.00 94.06 107 ILE A CA 1
ATOM 819 C C . ILE A 1 107 ? -5.307 0.769 -5.808 1.00 94.06 107 ILE A C 1
ATOM 821 O O . ILE A 1 107 ? -5.711 0.755 -4.646 1.00 94.06 107 ILE A O 1
ATOM 825 N N . GLY A 1 108 ? -6.133 0.911 -6.841 1.00 91.69 108 GLY A N 1
ATOM 826 C CA . GLY A 1 108 ? -7.589 0.872 -6.734 1.00 91.69 108 GLY A CA 1
ATOM 827 C C . GLY A 1 108 ? -8.150 -0.525 -6.947 1.00 91.69 108 GLY A C 1
ATOM 828 O O . GLY A 1 108 ? -9.085 -0.926 -6.261 1.00 91.69 108 GLY A O 1
ATOM 829 N N . ALA A 1 109 ? -7.560 -1.280 -7.872 1.00 93.25 109 ALA A N 1
ATOM 830 C CA . ALA A 1 109 ? -7.912 -2.671 -8.112 1.00 93.25 109 ALA A CA 1
ATOM 831 C C . ALA A 1 109 ? -6.726 -3.453 -8.680 1.00 93.25 109 ALA A C 1
ATOM 833 O O . ALA A 1 109 ? -5.861 -2.896 -9.359 1.00 93.25 109 ALA A O 1
ATOM 834 N N . VAL A 1 110 ? -6.740 -4.764 -8.450 1.00 95.50 110 VAL A N 1
ATOM 835 C CA . VAL A 1 110 ? -5.916 -5.729 -9.180 1.00 95.50 110 VAL A CA 1
ATOM 836 C C . VAL A 1 110 ? -6.845 -6.466 -10.134 1.00 95.50 110 VAL A C 1
ATOM 838 O O . VAL A 1 110 ? -7.750 -7.167 -9.694 1.00 95.50 110 VAL A O 1
ATOM 841 N N . THR A 1 111 ? -6.673 -6.265 -11.437 1.00 95.56 111 THR A N 1
ATOM 842 C CA . THR A 1 111 ? -7.570 -6.833 -12.461 1.00 95.56 111 THR A CA 1
ATOM 843 C C . THR A 1 111 ? -7.082 -8.174 -12.988 1.00 95.56 111 THR A C 1
ATOM 845 O O . THR A 1 111 ? -7.858 -8.939 -13.558 1.00 95.56 111 THR A O 1
ATOM 848 N N . ARG A 1 112 ? -5.790 -8.464 -12.811 1.00 96.50 112 ARG A N 1
ATOM 849 C CA . A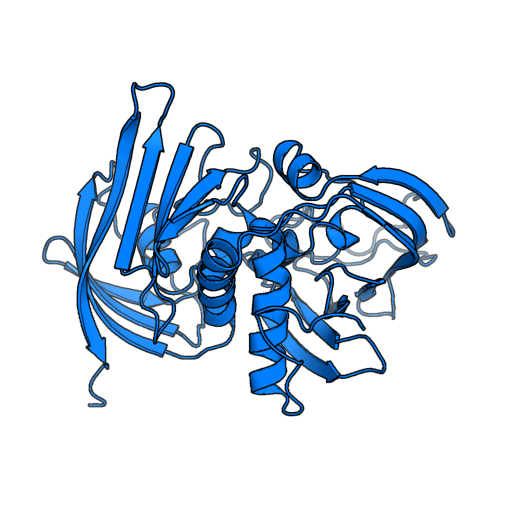RG A 1 112 ? -5.157 -9.717 -13.218 1.00 96.50 112 ARG A CA 1
ATOM 850 C C . ARG A 1 112 ? -3.971 -10.012 -12.311 1.00 96.50 112 ARG A C 1
ATOM 852 O O . ARG A 1 112 ? -3.219 -9.108 -11.959 1.00 96.50 112 ARG A O 1
ATOM 859 N N . ALA A 1 113 ? -3.808 -11.283 -11.969 1.00 97.38 113 ALA A N 1
ATOM 860 C CA . ALA A 1 113 ? -2.683 -11.801 -11.209 1.00 97.38 113 ALA A CA 1
ATOM 861 C C . ALA A 1 113 ? -2.348 -13.184 -11.756 1.00 97.38 113 ALA A C 1
ATOM 863 O O . ALA A 1 113 ? -3.233 -14.042 -11.819 1.00 97.38 113 ALA A O 1
ATOM 864 N N . GLU A 1 114 ? -1.101 -13.380 -12.176 1.00 97.00 114 GLU A N 1
ATOM 865 C CA . GLU A 1 114 ? -0.656 -14.613 -12.820 1.00 97.00 114 GLU A CA 1
ATOM 866 C C . GLU A 1 114 ? 0.739 -15.028 -12.378 1.00 97.00 114 GLU A C 1
ATOM 868 O O . GLU A 1 114 ? 1.642 -14.211 -12.193 1.00 97.00 114 GLU A O 1
ATOM 873 N N . ARG A 1 115 ? 0.932 -16.340 -12.246 1.00 95.50 115 ARG A N 1
ATOM 874 C CA . ARG A 1 115 ? 2.232 -16.921 -11.936 1.00 95.50 115 ARG A CA 1
ATOM 875 C C . ARG A 1 115 ? 2.990 -17.210 -13.228 1.00 95.50 115 ARG A C 1
ATOM 877 O O . ARG A 1 115 ? 2.601 -18.073 -14.011 1.00 95.50 115 ARG A O 1
ATOM 884 N N . GLY A 1 116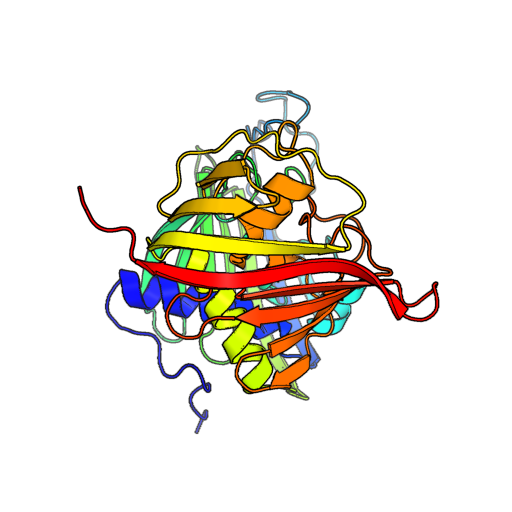 ? 4.108 -16.521 -13.409 1.00 92.31 116 GLY A N 1
ATOM 885 C CA . GLY A 1 116 ? 5.080 -16.792 -14.455 1.00 92.31 116 GLY A CA 1
ATOM 886 C C . GLY A 1 116 ? 6.195 -17.729 -13.994 1.00 92.31 116 GLY A C 1
ATOM 887 O O . GLY A 1 116 ? 6.285 -18.151 -12.835 1.00 92.31 116 GLY A O 1
ATOM 888 N N . LYS A 1 117 ? 7.109 -18.043 -14.915 1.00 90.00 117 LYS A N 1
ATOM 889 C CA . LYS A 1 117 ? 8.333 -18.773 -14.574 1.00 90.00 117 LYS A CA 1
ATOM 890 C C . LYS A 1 117 ? 9.289 -17.834 -13.833 1.00 90.00 117 LYS A C 1
ATOM 892 O O . LYS A 1 117 ? 10.017 -17.078 -14.463 1.00 90.00 117 LYS A O 1
ATOM 897 N N . GLY A 1 118 ? 9.292 -17.920 -12.504 1.00 91.00 118 GLY A N 1
ATOM 898 C CA . GLY A 1 118 ? 10.182 -17.136 -11.638 1.00 91.00 118 GLY A CA 1
ATOM 899 C C . GLY A 1 118 ? 9.675 -15.735 -11.289 1.00 91.00 118 GLY A C 1
ATOM 900 O O . GLY A 1 118 ? 10.405 -14.990 -10.655 1.00 91.00 118 GLY A O 1
ATOM 901 N N . TYR A 1 119 ? 8.443 -15.384 -11.663 1.00 96.06 119 TYR A N 1
ATOM 902 C CA . TYR A 1 119 ? 7.823 -14.104 -11.315 1.00 96.06 119 TYR A CA 1
ATOM 903 C C . TYR A 1 119 ? 6.321 -14.259 -11.055 1.00 96.06 119 TYR A C 1
ATOM 905 O O . TYR A 1 119 ? 5.708 -15.247 -11.465 1.00 96.06 119 TYR A O 1
ATOM 913 N N . VAL A 1 120 ? 5.729 -13.266 -10.398 1.00 98.06 120 VAL A N 1
ATOM 914 C CA . VAL A 1 120 ? 4.279 -13.044 -10.338 1.00 98.06 120 VAL A CA 1
ATOM 915 C C . VAL A 1 120 ? 3.977 -11.742 -11.066 1.00 98.06 120 VAL A C 1
ATOM 917 O O . VAL A 1 120 ? 4.581 -10.716 -10.774 1.00 98.06 120 VAL A O 1
ATOM 920 N N . GLU A 1 121 ? 3.082 -11.781 -12.044 1.00 98.44 121 GLU A N 1
ATOM 921 C CA . GLU A 1 121 ? 2.644 -10.599 -12.786 1.00 98.44 121 GLU A CA 1
ATOM 922 C C . GLU A 1 121 ? 1.327 -10.085 -12.211 1.00 98.44 121 GLU A C 1
ATOM 924 O O . GLU A 1 121 ? 0.412 -10.876 -11.974 1.00 98.44 121 GLU A O 1
ATOM 929 N N . LEU A 1 122 ? 1.233 -8.774 -11.994 1.00 98.44 122 LEU A N 1
ATOM 930 C CA . LEU A 1 122 ? 0.011 -8.095 -11.569 1.00 98.44 122 LEU A CA 1
ATOM 931 C C . LEU A 1 122 ? -0.351 -7.004 -12.572 1.00 98.44 122 LEU A C 1
ATOM 933 O O . LEU A 1 122 ? 0.518 -6.227 -12.963 1.00 98.44 122 LEU A O 1
ATOM 937 N N . ALA A 1 123 ? -1.632 -6.909 -12.920 1.00 97.69 123 ALA A N 1
ATOM 938 C CA . ALA A 1 123 ? -2.202 -5.746 -13.590 1.00 97.69 123 ALA A CA 1
ATOM 939 C C . ALA A 1 123 ? -2.969 -4.904 -12.566 1.00 97.69 123 ALA A C 1
ATOM 941 O O . ALA A 1 123 ? -3.936 -5.368 -11.954 1.00 97.69 123 ALA A O 1
ATOM 942 N N . LEU A 1 124 ? -2.506 -3.676 -12.371 1.00 97.31 124 LEU A N 1
ATOM 943 C CA . LEU A 1 124 ? -2.971 -2.741 -11.358 1.00 97.31 124 LEU A CA 1
ATOM 944 C C . LEU A 1 124 ? -3.721 -1.594 -12.030 1.00 97.31 124 LEU A C 1
ATOM 946 O O . LEU A 1 124 ? -3.280 -1.076 -13.053 1.00 97.31 124 LEU A O 1
ATOM 950 N N . VAL A 1 125 ? -4.833 -1.178 -11.436 1.00 94.88 125 VAL A N 1
ATOM 951 C CA . VAL A 1 125 ? -5.581 0.019 -11.836 1.00 94.88 125 VAL A CA 1
ATOM 952 C C . VAL A 1 125 ? -5.409 1.067 -10.742 1.00 94.88 125 VAL A C 1
ATOM 954 O O . VAL A 1 125 ? -5.573 0.719 -9.566 1.00 94.88 125 VAL A O 1
ATOM 957 N N . PRO A 1 126 ? -5.081 2.325 -11.081 1.00 93.00 126 PRO A N 1
ATOM 958 C CA . PRO A 1 126 ? -4.911 3.372 -10.085 1.00 93.00 126 PRO A CA 1
ATOM 959 C C . PRO A 1 126 ? -6.234 3.696 -9.374 1.00 93.00 126 PRO A C 1
ATOM 961 O O . PRO A 1 126 ? -7.313 3.677 -9.968 1.00 93.00 126 PRO A O 1
ATOM 964 N N . HIS A 1 127 ? -6.166 4.012 -8.084 1.00 90.50 127 HIS A N 1
ATOM 965 C CA . HIS A 1 127 ? -7.310 4.477 -7.315 1.00 90.50 127 HIS A CA 1
ATOM 966 C C . HIS A 1 127 ? -7.557 5.962 -7.615 1.00 90.50 127 HIS A C 1
ATOM 968 O O . HIS A 1 127 ? -6.673 6.777 -7.358 1.00 90.50 127 HIS A O 1
ATOM 974 N N . PRO A 1 128 ? -8.765 6.378 -8.028 1.00 85.81 128 PRO A N 1
ATOM 975 C CA . PRO A 1 128 ? -9.015 7.748 -8.494 1.00 85.81 128 PRO A CA 1
ATOM 976 C C . PRO A 1 128 ? -8.774 8.841 -7.437 1.00 85.81 128 PRO A C 1
ATOM 978 O O . PRO A 1 128 ? -8.576 10.003 -7.781 1.00 85.81 128 PRO A O 1
ATOM 981 N N . LEU A 1 129 ? -8.824 8.480 -6.150 1.00 85.06 129 LEU A N 1
ATOM 982 C CA . LEU A 1 129 ? -8.665 9.405 -5.017 1.00 85.06 129 LEU A CA 1
ATOM 983 C C . LEU A 1 129 ? -7.375 9.213 -4.207 1.00 85.06 129 LEU A C 1
ATOM 985 O O . LEU A 1 129 ? -7.033 10.097 -3.431 1.00 85.06 129 LEU A O 1
ATOM 989 N N . PHE A 1 130 ? -6.703 8.065 -4.349 1.00 87.56 130 PHE A N 1
ATOM 990 C CA . PHE A 1 130 ? -5.535 7.701 -3.526 1.00 87.56 130 PHE A CA 1
ATOM 991 C C . PHE A 1 130 ? -4.261 7.511 -4.355 1.00 87.56 130 PHE A C 1
ATOM 993 O O . PHE A 1 130 ? -3.170 7.485 -3.794 1.00 87.56 130 PHE A O 1
ATOM 1000 N N . ALA A 1 131 ? -4.386 7.381 -5.678 1.00 88.75 131 ALA A N 1
ATOM 1001 C CA . ALA A 1 131 ? -3.246 7.468 -6.570 1.00 88.75 131 ALA A CA 1
ATOM 1002 C C . ALA A 1 131 ? -2.682 8.887 -6.536 1.00 88.75 131 ALA A C 1
ATOM 1004 O O . ALA A 1 131 ? -3.414 9.870 -6.681 1.00 88.75 131 ALA A O 1
ATOM 1005 N N . ASP A 1 132 ? -1.372 8.970 -6.349 1.00 85.12 132 ASP A N 1
ATOM 1006 C CA . ASP A 1 132 ? -0.653 10.228 -6.338 1.00 85.12 132 ASP A CA 1
ATOM 1007 C C . ASP A 1 132 ? -0.545 10.766 -7.775 1.00 85.12 132 ASP A C 1
ATOM 1009 O O . ASP A 1 132 ? -0.013 10.073 -8.647 1.00 85.12 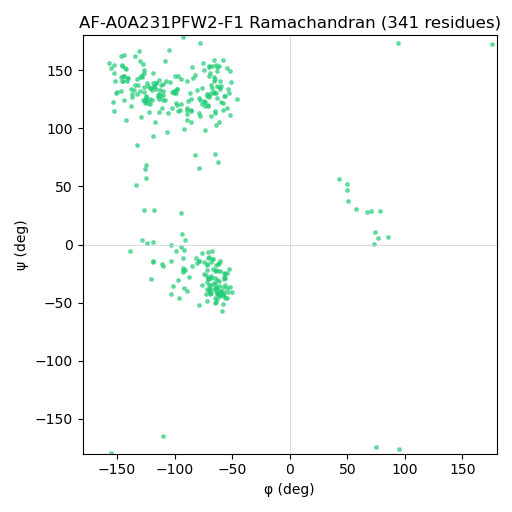132 ASP A O 1
ATOM 1013 N N . PRO A 1 133 ? -1.041 11.983 -8.055 1.00 81.31 133 PRO A N 1
ATOM 1014 C CA . PRO A 1 133 ? -0.918 12.607 -9.370 1.00 81.31 133 PRO A CA 1
ATOM 1015 C C . PRO A 1 133 ? 0.525 12.759 -9.862 1.00 81.31 133 PRO A C 1
ATOM 1017 O O . PRO A 1 133 ? 0.738 12.853 -11.068 1.00 81.31 133 PRO A O 1
ATOM 1020 N N . ALA A 1 134 ? 1.497 12.811 -8.949 1.00 80.81 134 ALA A N 1
ATOM 1021 C CA . ALA A 1 134 ? 2.914 12.914 -9.266 1.00 80.81 134 ALA A CA 1
ATOM 1022 C C . ALA A 1 134 ? 3.616 11.547 -9.377 1.00 80.81 134 ALA A C 1
ATOM 1024 O O . ALA A 1 134 ? 4.795 11.511 -9.730 1.00 80.81 134 ALA A O 1
ATOM 1025 N N . ASP A 1 135 ? 2.939 10.425 -9.095 1.00 85.12 135 ASP A N 1
ATOM 1026 C CA . ASP A 1 135 ? 3.563 9.107 -9.227 1.00 85.12 135 ASP A CA 1
ATOM 1027 C C . ASP A 1 135 ? 3.800 8.763 -10.701 1.00 85.12 135 ASP A C 1
ATOM 1029 O O . ASP A 1 135 ? 2.906 8.837 -11.545 1.00 85.12 135 ASP A O 1
ATOM 1033 N N . ALA A 1 136 ? 5.036 8.378 -11.012 1.00 84.75 136 ALA A N 1
ATOM 1034 C CA . ALA A 1 136 ? 5.460 8.097 -12.376 1.00 84.75 136 ALA A CA 1
ATOM 1035 C C . ALA A 1 136 ? 4.883 6.789 -12.947 1.00 84.75 136 ALA A C 1
ATOM 1037 O O . ALA A 1 136 ? 4.934 6.594 -14.161 1.00 84.75 136 ALA A O 1
ATOM 1038 N N . TRP A 1 137 ? 4.365 5.891 -12.104 1.00 90.81 137 TRP A N 1
ATOM 1039 C CA . TRP A 1 137 ? 3.981 4.527 -12.478 1.00 90.81 137 TRP A CA 1
ATOM 1040 C C . TRP A 1 137 ? 2.515 4.207 -12.243 1.00 90.81 137 TRP A C 1
ATOM 1042 O O . TRP A 1 137 ? 1.965 3.379 -12.964 1.00 90.81 137 TRP A O 1
ATOM 1052 N N . LEU A 1 138 ? 1.874 4.832 -11.258 1.00 90.12 138 LEU A N 1
ATOM 1053 C CA . LEU A 1 138 ? 0.462 4.607 -10.961 1.00 90.12 138 LEU A CA 1
ATOM 1054 C C . LEU A 1 138 ? -0.320 5.917 -10.743 1.00 90.12 138 LEU A C 1
ATOM 1056 O O . LEU A 1 138 ? -1.015 6.034 -9.733 1.00 90.12 138 LEU A O 1
ATOM 1060 N N . PRO A 1 139 ? -0.245 6.902 -11.663 1.00 88.31 139 PRO A N 1
ATOM 1061 C CA . PRO A 1 139 ? -1.045 8.117 -11.556 1.00 88.31 139 PRO A CA 1
ATOM 1062 C C . PRO A 1 139 ? -2.537 7.817 -11.807 1.00 88.31 139 PRO A C 1
ATOM 1064 O O . PRO A 1 139 ? -2.857 6.886 -12.549 1.00 88.31 139 PRO A O 1
ATOM 1067 N N . PRO A 1 140 ? -3.474 8.614 -11.255 1.00 84.00 140 PRO A N 1
ATOM 1068 C CA . PRO A 1 140 ? -4.927 8.388 -11.332 1.00 84.00 140 PRO A CA 1
ATOM 1069 C C . PRO A 1 140 ? -5.498 8.228 -12.751 1.00 84.00 140 PRO A C 1
ATOM 1071 O O . PRO A 1 140 ? -6.534 7.587 -12.912 1.00 84.00 140 PRO A O 1
ATOM 1074 N N . GLY A 1 141 ? -4.833 8.778 -13.767 1.00 77.69 141 GLY A N 1
ATOM 1075 C CA . GLY A 1 141 ? -5.288 8.744 -15.160 1.00 77.69 141 GLY A CA 1
ATOM 1076 C C . GLY A 1 141 ? -4.709 7.601 -15.982 1.00 77.69 141 GLY A C 1
ATOM 1077 O O . GLY A 1 141 ? -5.038 7.462 -17.157 1.00 77.69 141 GLY A O 1
ATOM 1078 N N . ALA A 1 142 ? -3.837 6.781 -15.393 1.00 85.94 142 ALA A N 1
ATOM 1079 C CA . ALA A 1 142 ? -3.310 5.603 -16.061 1.00 85.94 142 ALA A CA 1
ATOM 1080 C C . ALA A 1 142 ? -4.423 4.588 -16.343 1.00 85.94 142 ALA A C 1
ATOM 1082 O O . ALA A 1 142 ? -5.290 4.342 -15.501 1.00 85.94 142 ALA A O 1
ATOM 1083 N N . ARG A 1 143 ? -4.363 3.919 -17.500 1.00 89.06 143 ARG A N 1
ATOM 1084 C CA . ARG A 1 143 ? -5.247 2.774 -17.772 1.00 89.06 143 ARG A CA 1
ATOM 1085 C C . ARG A 1 143 ? -4.872 1.557 -16.954 1.00 89.06 143 ARG A C 1
ATOM 1087 O O . ARG A 1 143 ? -5.744 0.787 -16.557 1.00 89.06 143 ARG A O 1
ATOM 1094 N N . GLY A 1 144 ? -3.588 1.414 -16.679 1.00 93.38 144 GLY A N 1
ATOM 1095 C CA . GLY A 1 144 ? -3.101 0.447 -15.724 1.00 93.38 144 GLY A CA 1
ATOM 1096 C C . GLY A 1 144 ? -1.588 0.413 -15.674 1.00 93.38 144 GLY A C 1
ATOM 1097 O O . GLY A 1 144 ? -0.894 1.024 -16.484 1.00 93.38 144 GLY A O 1
ATOM 1098 N N . LEU A 1 145 ? -1.093 -0.343 -14.713 1.00 97.06 145 LEU A N 1
ATOM 1099 C CA . LEU A 1 145 ? 0.312 -0.641 -14.520 1.00 97.06 145 LEU A CA 1
ATOM 1100 C C . LEU A 1 145 ? 0.459 -2.158 -14.467 1.00 97.06 145 LEU A C 1
ATOM 1102 O O . LEU A 1 145 ? -0.171 -2.812 -13.638 1.00 97.06 145 LEU A O 1
ATOM 1106 N N . VAL A 1 146 ? 1.295 -2.720 -15.332 1.00 98.00 146 VAL A N 1
ATOM 1107 C CA . VAL A 1 146 ? 1.668 -4.134 -15.265 1.00 98.00 146 VAL A CA 1
ATOM 1108 C C . VAL A 1 146 ? 3.023 -4.246 -14.583 1.00 98.00 146 VAL A C 1
ATOM 1110 O O . VAL A 1 146 ? 4.004 -3.674 -15.053 1.00 98.00 146 VAL A O 1
ATOM 1113 N N . VAL A 1 147 ? 3.096 -4.985 -13.479 1.00 98.50 147 VAL A N 1
ATOM 1114 C CA . VAL A 1 147 ? 4.350 -5.221 -12.748 1.00 98.50 147 VAL A CA 1
ATOM 1115 C C . VAL A 1 147 ? 4.695 -6.699 -12.713 1.00 98.50 147 VAL A C 1
ATOM 1117 O O . VAL A 1 147 ? 3.807 -7.546 -12.644 1.00 98.50 147 VAL A O 1
ATOM 1120 N N . ARG A 1 148 ? 5.992 -7.015 -12.713 1.00 98.50 148 ARG A N 1
ATOM 1121 C CA . ARG A 1 148 ? 6.504 -8.379 -12.522 1.00 98.50 148 ARG A CA 1
ATOM 1122 C C . ARG A 1 148 ? 7.344 -8.463 -11.266 1.00 98.50 148 ARG A C 1
ATOM 1124 O O . ARG A 1 148 ? 8.487 -8.018 -11.248 1.00 98.50 148 ARG A O 1
ATOM 1131 N N . LEU A 1 149 ? 6.772 -9.077 -10.248 1.00 97.62 149 LEU A N 1
ATOM 1132 C CA . LEU A 1 149 ? 7.328 -9.269 -8.921 1.00 97.62 149 LEU A CA 1
ATOM 1133 C C . LEU A 1 149 ? 8.191 -10.536 -8.854 1.00 97.62 149 LEU A C 1
ATOM 1135 O O . LEU A 1 149 ? 7.725 -11.614 -9.226 1.00 97.62 149 LEU A O 1
ATOM 1139 N N . ASP A 1 150 ? 9.408 -10.429 -8.328 1.00 95.62 150 ASP A N 1
ATOM 1140 C CA . ASP A 1 150 ? 10.211 -11.581 -7.912 1.00 95.62 150 ASP A CA 1
ATOM 1141 C C . ASP A 1 150 ? 9.678 -12.127 -6.570 1.00 95.62 150 ASP A C 1
ATOM 1143 O O . ASP A 1 150 ? 9.646 -11.395 -5.576 1.00 95.62 150 ASP A O 1
ATOM 1147 N N . PRO A 1 151 ? 9.254 -13.403 -6.487 1.00 93.75 151 PRO A N 1
ATOM 1148 C CA . PRO A 1 151 ? 8.669 -13.946 -5.265 1.00 93.75 151 PRO A CA 1
ATOM 1149 C C . PRO A 1 151 ? 9.627 -14.017 -4.072 1.00 93.75 151 PRO A C 1
ATOM 1151 O O . PRO A 1 151 ? 9.185 -13.969 -2.923 1.00 93.75 151 PRO A O 1
ATOM 1154 N N . GLY A 1 152 ? 10.926 -14.170 -4.333 1.00 91.19 152 GLY A N 1
ATOM 1155 C CA . GLY A 1 152 ? 11.951 -14.315 -3.309 1.00 91.19 152 GLY A CA 1
ATOM 1156 C C . GLY A 1 152 ? 12.328 -12.974 -2.694 1.00 91.19 152 GLY A C 1
ATOM 1157 O O . GLY A 1 152 ? 12.275 -12.821 -1.474 1.00 91.19 152 GLY A O 1
ATOM 1158 N N . THR A 1 153 ? 12.666 -11.991 -3.528 1.00 91.56 153 THR A N 1
ATOM 1159 C CA . THR A 1 153 ? 13.158 -10.675 -3.078 1.00 91.56 153 THR A CA 1
ATOM 1160 C C . THR A 1 153 ? 12.052 -9.648 -2.880 1.00 91.56 153 THR A C 1
ATOM 1162 O O . THR A 1 153 ? 12.240 -8.684 -2.148 1.00 91.56 153 THR A O 1
ATOM 1165 N N . GLY A 1 154 ? 10.896 -9.843 -3.515 1.00 93.94 154 GLY A N 1
ATOM 1166 C CA . GLY A 1 154 ? 9.814 -8.867 -3.506 1.00 93.94 154 GLY A CA 1
ATOM 1167 C C . GLY A 1 154 ? 10.083 -7.641 -4.376 1.00 93.94 154 GLY A C 1
ATOM 1168 O O . GLY A 1 154 ? 9.224 -6.770 -4.441 1.00 93.94 154 GLY A O 1
ATOM 1169 N N . PHE A 1 155 ? 11.228 -7.568 -5.061 1.00 96.44 155 PHE A N 1
ATOM 1170 C CA . PHE A 1 155 ? 11.524 -6.510 -6.024 1.00 96.44 155 PHE A CA 1
ATOM 1171 C C . PHE A 1 155 ? 10.759 -6.715 -7.326 1.00 96.44 155 PHE A C 1
ATOM 1173 O O . PHE A 1 155 ? 10.381 -7.834 -7.686 1.00 96.44 155 PHE A O 1
ATOM 1180 N N . LEU A 1 156 ? 10.557 -5.630 -8.067 1.00 98.12 156 LEU A N 1
ATOM 1181 C CA . LEU A 1 156 ? 10.000 -5.707 -9.408 1.00 98.12 156 LEU A CA 1
ATOM 1182 C C . LEU A 1 156 ? 11.132 -5.898 -10.411 1.00 98.12 156 LEU A C 1
ATOM 1184 O O . LEU A 1 156 ? 12.041 -5.083 -10.525 1.00 98.12 156 LEU A O 1
ATOM 1188 N N . SER A 1 157 ? 11.034 -6.965 -11.189 1.00 97.50 157 SER A N 1
ATOM 1189 C CA . SER A 1 157 ? 11.852 -7.167 -12.386 1.00 97.50 157 SER A CA 1
ATOM 1190 C C . SER A 1 157 ? 11.426 -6.248 -13.535 1.00 97.50 157 SER A C 1
ATOM 1192 O O . SER A 1 157 ? 12.246 -5.915 -14.389 1.00 97.50 157 SER A O 1
ATOM 1194 N N . SER A 1 158 ? 10.159 -5.817 -13.560 1.00 98.06 158 SER A N 1
ATOM 1195 C CA . SER A 1 158 ? 9.673 -4.803 -14.494 1.00 98.06 158 SER A CA 1
ATOM 1196 C C . SER A 1 158 ? 8.414 -4.093 -14.003 1.00 98.06 158 SER A C 1
ATOM 1198 O O . SER A 1 158 ? 7.618 -4.666 -13.255 1.00 98.06 158 SER A O 1
ATOM 1200 N N . ALA A 1 159 ? 8.207 -2.882 -14.508 1.00 98.06 159 ALA A N 1
ATOM 1201 C CA . ALA A 1 159 ? 6.995 -2.086 -14.383 1.00 98.06 159 ALA A CA 1
ATOM 1202 C C . ALA A 1 159 ? 6.683 -1.457 -15.750 1.00 98.06 159 ALA A C 1
ATOM 1204 O O . ALA A 1 159 ? 7.564 -0.861 -16.365 1.00 98.06 159 ALA A O 1
ATOM 1205 N N . THR A 1 160 ? 5.453 -1.601 -16.237 1.00 96.94 160 THR A N 1
ATOM 1206 C CA . THR A 1 160 ? 5.004 -1.059 -17.526 1.00 96.94 160 THR A CA 1
ATOM 1207 C C . THR A 1 160 ? 3.711 -0.286 -17.322 1.00 96.94 160 THR A C 1
ATOM 1209 O O . THR A 1 160 ? 2.666 -0.867 -17.030 1.00 96.94 160 THR A O 1
ATOM 1212 N N . LEU A 1 161 ? 3.793 1.033 -17.453 1.00 94.69 161 LEU A N 1
ATOM 1213 C CA . LEU A 1 161 ? 2.658 1.942 -17.389 1.00 94.69 161 LEU A CA 1
ATOM 1214 C C . LEU A 1 161 ? 1.941 1.953 -18.742 1.00 94.69 161 LEU A C 1
ATOM 1216 O O . LEU A 1 161 ? 2.585 2.109 -19.780 1.00 94.69 161 LEU A O 1
ATOM 1220 N N . HIS A 1 162 ? 0.618 1.837 -18.726 1.00 90.94 162 HIS A N 1
ATOM 1221 C CA . HIS A 1 162 ? -0.239 1.874 -19.906 1.00 90.94 162 HIS A CA 1
ATOM 1222 C C . HIS A 1 162 ? -1.180 3.081 -19.880 1.00 90.94 162 HIS A C 1
ATOM 1224 O O . HIS A 1 162 ? -1.790 3.396 -18.852 1.00 90.94 162 HIS A O 1
ATOM 1230 N N . ASP A 1 163 ? -1.341 3.705 -21.045 1.00 84.44 163 ASP A N 1
ATOM 1231 C CA . ASP A 1 163 ? -2.401 4.669 -21.333 1.00 84.44 163 ASP A CA 1
ATOM 1232 C C . ASP A 1 163 ? -3.421 4.068 -22.325 1.00 84.44 163 ASP A C 1
ATOM 1234 O O . ASP A 1 163 ? -3.480 2.853 -22.527 1.00 84.44 163 ASP A O 1
ATOM 1238 N N . ASP A 1 164 ? -4.264 4.911 -22.921 1.00 81.06 164 ASP A N 1
ATOM 1239 C CA . ASP A 1 164 ? -5.273 4.515 -23.913 1.00 81.06 164 ASP A CA 1
ATOM 1240 C C . ASP A 1 164 ? -4.712 3.997 -25.249 1.00 81.06 164 ASP A C 1
ATOM 1242 O O . ASP A 1 164 ? -5.464 3.468 -26.069 1.00 81.06 164 ASP A O 1
ATOM 1246 N N . ARG A 1 165 ? -3.415 4.174 -25.509 1.00 74.69 165 ARG A N 1
ATOM 1247 C CA . ARG A 1 165 ? -2.787 3.970 -26.818 1.00 74.69 165 ARG A CA 1
ATOM 1248 C C . ARG A 1 165 ? -1.589 3.020 -26.761 1.00 74.69 165 ARG A C 1
ATOM 1250 O O . ARG A 1 165 ? -0.670 3.228 -27.550 1.00 74.69 165 ARG A O 1
ATOM 1257 N N . ASP A 1 166 ? -1.562 2.047 -25.846 1.00 80.12 166 ASP A N 1
ATOM 1258 C CA . ASP A 1 166 ? -0.469 1.069 -25.606 1.00 80.12 166 ASP A CA 1
ATOM 1259 C C . ASP A 1 166 ? 0.528 1.500 -24.488 1.00 80.12 166 ASP A C 1
ATOM 1261 O O . ASP A 1 166 ? 0.242 2.463 -23.771 1.00 80.12 166 ASP A O 1
ATOM 1265 N N . PRO A 1 167 ? 1.634 0.767 -24.200 1.00 87.88 167 PRO A N 1
ATOM 1266 C CA . PRO A 1 167 ? 2.589 1.170 -23.168 1.00 87.88 167 PRO A CA 1
ATOM 1267 C C . PRO A 1 167 ? 3.049 2.619 -23.332 1.00 87.88 167 PRO A C 1
ATOM 1269 O O . PRO A 1 167 ? 3.302 3.085 -24.437 1.00 87.88 167 PRO A O 1
ATOM 1272 N N . LEU A 1 168 ? 3.177 3.328 -22.218 1.00 87.94 168 LEU A N 1
ATOM 1273 C CA . LEU A 1 168 ? 3.675 4.698 -22.167 1.00 87.94 168 LEU A CA 1
ATOM 1274 C C . LEU A 1 168 ? 5.121 4.743 -21.663 1.00 87.94 168 LEU A C 1
ATOM 1276 O O . LEU A 1 168 ? 5.956 5.474 -22.199 1.00 87.94 168 LEU A O 1
ATOM 1280 N N . ALA A 1 169 ? 5.415 3.952 -20.631 1.00 91.25 169 ALA A N 1
ATOM 1281 C CA . ALA A 1 169 ? 6.743 3.826 -20.051 1.00 91.25 169 ALA A CA 1
ATOM 1282 C C . ALA A 1 169 ? 6.968 2.401 -19.544 1.00 91.25 169 ALA A C 1
ATOM 1284 O O . ALA A 1 169 ? 6.053 1.767 -19.021 1.00 91.25 169 ALA A O 1
ATOM 1285 N N . THR A 1 170 ? 8.196 1.911 -19.678 1.00 95.00 170 THR A N 1
ATOM 1286 C CA . THR A 1 170 ? 8.640 0.622 -19.148 1.00 95.00 170 THR A CA 1
ATOM 1287 C C . THR A 1 170 ? 9.935 0.815 -18.383 1.00 95.00 170 THR A C 1
ATOM 1289 O O . THR A 1 170 ? 10.858 1.440 -18.894 1.00 95.00 170 THR A O 1
ATOM 1292 N N . ALA A 1 171 ? 10.019 0.256 -17.182 1.00 96.50 171 ALA A N 1
ATOM 1293 C CA . ALA A 1 171 ? 11.258 0.088 -16.444 1.00 96.50 171 ALA A CA 1
ATOM 1294 C C . ALA A 1 171 ? 11.503 -1.397 -16.216 1.00 96.50 171 ALA A C 1
ATOM 1296 O O . ALA A 1 171 ? 10.572 -2.154 -15.931 1.00 96.50 171 ALA A O 1
ATOM 1297 N N . ARG A 1 172 ? 12.752 -1.825 -16.362 1.00 97.44 172 ARG A N 1
ATOM 1298 C CA . ARG A 1 172 ? 13.143 -3.229 -16.291 1.00 97.44 172 ARG A CA 1
ATOM 1299 C C . ARG A 1 172 ? 14.510 -3.368 -15.644 1.00 97.44 172 ARG A C 1
ATOM 1301 O O . ARG A 1 172 ? 15.414 -2.590 -15.923 1.00 97.44 172 ARG A O 1
ATOM 1308 N N . VAL A 1 173 ? 14.661 -4.391 -14.813 1.00 97.69 173 VAL A N 1
ATOM 1309 C CA . VAL A 1 173 ? 15.953 -4.804 -14.267 1.00 97.69 173 VAL A CA 1
ATOM 1310 C C . VAL A 1 173 ? 16.584 -5.821 -15.217 1.00 97.69 173 VAL A C 1
ATOM 1312 O O . VAL A 1 173 ? 16.027 -6.899 -15.430 1.00 97.69 173 VAL A O 1
ATOM 1315 N N . ASP A 1 174 ? 17.738 -5.485 -15.789 1.00 95.56 174 ASP A N 1
ATOM 1316 C CA . ASP A 1 174 ? 18.500 -6.384 -16.665 1.00 95.56 174 ASP A CA 1
ATOM 1317 C C . ASP A 1 174 ? 19.493 -7.242 -15.887 1.00 95.56 174 ASP A C 1
ATOM 1319 O O . ASP A 1 174 ? 19.643 -8.435 -16.156 1.00 95.56 174 ASP A O 1
ATOM 1323 N N . GLU A 1 175 ? 20.141 -6.640 -14.894 1.00 95.75 175 GLU A N 1
ATOM 1324 C CA . GLU A 1 175 ? 21.076 -7.308 -13.998 1.00 95.75 175 GLU A CA 1
ATOM 1325 C C . GLU A 1 175 ? 20.731 -6.946 -12.557 1.00 95.75 175 GLU A C 1
ATOM 1327 O O . GLU A 1 175 ? 20.461 -5.782 -12.258 1.00 95.75 175 GLU A O 1
ATOM 1332 N N . LEU A 1 176 ? 20.759 -7.941 -11.667 1.00 96.19 176 LEU A N 1
ATOM 1333 C CA . LEU A 1 176 ? 20.471 -7.763 -10.249 1.00 96.19 176 LEU A CA 1
ATOM 1334 C C . LEU A 1 176 ? 21.455 -8.559 -9.391 1.00 96.19 176 LEU A C 1
ATOM 1336 O O . LEU A 1 176 ? 21.501 -9.789 -9.453 1.00 96.19 176 LEU A O 1
ATOM 1340 N N . GLY A 1 177 ? 22.208 -7.853 -8.556 1.00 94.75 177 GLY A N 1
ATOM 1341 C CA . GLY A 1 177 ? 23.037 -8.413 -7.499 1.00 94.75 177 GLY A CA 1
ATOM 1342 C C . GLY A 1 177 ? 22.497 -8.003 -6.135 1.00 94.75 177 GLY A C 1
ATOM 1343 O O . GLY A 1 177 ? 22.556 -6.833 -5.779 1.00 94.75 177 GLY A O 1
ATOM 1344 N N . VAL A 1 178 ? 22.008 -8.966 -5.353 1.00 92.69 178 VAL A N 1
ATOM 1345 C CA . VAL A 1 178 ? 21.498 -8.725 -3.993 1.00 92.69 178 VAL A CA 1
ATOM 1346 C C . VAL A 1 178 ? 22.533 -9.174 -2.964 1.00 92.69 178 VAL A C 1
ATOM 1348 O O . VAL A 1 178 ? 23.061 -10.285 -3.045 1.00 92.69 178 VAL A O 1
ATOM 1351 N N . ARG A 1 179 ? 22.825 -8.309 -1.993 1.00 91.38 179 ARG A N 1
ATOM 1352 C CA . ARG A 1 179 ? 23.766 -8.522 -0.886 1.00 91.38 179 ARG A CA 1
ATOM 1353 C C . ARG A 1 179 ? 23.136 -8.064 0.430 1.00 91.38 179 ARG A C 1
ATOM 1355 O O . ARG A 1 179 ? 22.175 -7.304 0.425 1.00 91.38 179 ARG A O 1
ATOM 1362 N N . ASP A 1 180 ? 23.695 -8.523 1.549 1.00 83.88 180 ASP A N 1
ATOM 1363 C CA . ASP A 1 180 ? 23.374 -8.036 2.900 1.00 83.88 180 ASP A CA 1
ATOM 1364 C C . ASP A 1 180 ? 21.867 -7.979 3.210 1.00 83.88 180 ASP A C 1
ATOM 1366 O O . ASP A 1 180 ? 21.340 -6.948 3.618 1.00 83.88 180 ASP A O 1
ATOM 1370 N N . VAL A 1 181 ? 21.163 -9.095 2.984 1.00 85.75 181 VAL A N 1
ATOM 1371 C CA . VAL A 1 181 ? 19.713 -9.186 3.207 1.00 85.75 181 VAL A CA 1
ATOM 1372 C C . VAL A 1 181 ? 19.403 -9.164 4.703 1.00 85.75 181 VAL A C 1
ATOM 1374 O O . VAL A 1 181 ? 19.795 -10.064 5.449 1.00 85.75 181 VAL A O 1
ATOM 1377 N N . LEU A 1 182 ? 18.644 -8.158 5.117 1.00 86.56 182 LEU A N 1
ATOM 1378 C CA . LEU A 1 182 ? 18.050 -8.014 6.435 1.00 86.56 182 LEU A CA 1
ATOM 1379 C C . LEU A 1 182 ? 16.539 -8.191 6.292 1.00 86.56 182 LEU A C 1
ATOM 1381 O O . LEU A 1 182 ? 15.889 -7.496 5.518 1.00 86.56 182 LEU A O 1
ATOM 1385 N N . SER A 1 183 ? 15.963 -9.127 7.040 1.00 83.31 183 SER A N 1
ATOM 1386 C CA . SER A 1 183 ? 14.518 -9.358 7.038 1.00 83.31 183 SER A CA 1
ATOM 1387 C C . SER A 1 183 ? 14.034 -9.585 8.461 1.00 83.31 183 SER A C 1
ATOM 1389 O O . SER A 1 183 ? 14.634 -10.347 9.223 1.00 83.31 183 SER A O 1
ATOM 1391 N N . SER A 1 184 ? 12.936 -8.920 8.817 1.00 87.06 184 SER A N 1
ATOM 1392 C CA . SER A 1 184 ? 12.154 -9.236 10.006 1.00 87.06 184 SER A CA 1
ATOM 1393 C C . SER A 1 184 ? 10.857 -9.903 9.563 1.00 87.06 184 SER A C 1
ATOM 1395 O O . SER A 1 184 ? 9.891 -9.229 9.213 1.00 87.06 184 SER A O 1
ATOM 1397 N N . ALA A 1 185 ? 10.825 -11.238 9.584 1.00 89.94 185 ALA A N 1
ATOM 1398 C CA . ALA A 1 185 ? 9.640 -11.996 9.178 1.00 89.94 185 ALA A CA 1
ATOM 1399 C C . ALA A 1 185 ? 8.397 -11.618 10.004 1.00 89.94 185 ALA A C 1
ATOM 1401 O O . ALA A 1 185 ? 7.300 -11.544 9.463 1.00 89.94 185 ALA A O 1
ATOM 1402 N N . GLU A 1 186 ? 8.559 -11.332 11.299 1.00 93.44 186 GLU A N 1
ATOM 1403 C CA . GLU A 1 186 ? 7.459 -10.907 12.176 1.00 93.44 186 GLU A CA 1
ATOM 1404 C C . GLU A 1 186 ? 6.873 -9.556 11.749 1.00 93.44 186 GLU A C 1
ATOM 1406 O O . GLU A 1 186 ? 5.662 -9.440 11.566 1.00 93.44 186 GLU A O 1
ATOM 1411 N N . ALA A 1 187 ? 7.721 -8.548 11.520 1.00 95.62 187 ALA A N 1
ATOM 1412 C CA . ALA A 1 187 ? 7.269 -7.249 11.031 1.00 95.62 187 ALA A CA 1
ATOM 1413 C C . ALA A 1 187 ? 6.646 -7.373 9.636 1.00 95.62 187 ALA A C 1
ATOM 1415 O O . ALA A 1 187 ? 5.589 -6.798 9.369 1.00 95.62 187 ALA A O 1
ATOM 1416 N N . GLY A 1 188 ? 7.279 -8.182 8.783 1.00 94.88 188 GLY A N 1
ATOM 1417 C CA . GLY A 1 188 ? 6.806 -8.534 7.455 1.00 94.88 188 GLY A CA 1
ATOM 1418 C C . GLY A 1 188 ? 5.396 -9.116 7.480 1.00 94.88 188 GLY A C 1
ATOM 1419 O O . GLY A 1 188 ? 4.555 -8.676 6.702 1.00 94.88 188 GLY A O 1
ATOM 1420 N N . TRP A 1 189 ? 5.098 -10.049 8.390 1.00 95.56 189 TRP A N 1
ATOM 1421 C CA . TRP A 1 189 ? 3.765 -10.647 8.532 1.00 95.56 189 TRP A CA 1
ATOM 1422 C C . TRP A 1 189 ? 2.686 -9.611 8.841 1.00 95.56 189 TRP A C 1
ATOM 1424 O O . TRP A 1 189 ? 1.603 -9.657 8.251 1.00 95.56 189 TRP A O 1
ATOM 1434 N N . VAL A 1 190 ? 2.980 -8.663 9.731 1.00 97.06 190 VAL A N 1
ATOM 1435 C CA . VAL A 1 190 ? 2.024 -7.621 10.120 1.00 97.06 190 VAL A CA 1
ATOM 1436 C C . VAL A 1 190 ? 1.703 -6.710 8.934 1.00 97.06 190 VAL A C 1
ATOM 1438 O O . VAL A 1 190 ? 0.529 -6.549 8.594 1.00 97.06 190 VAL A O 1
ATOM 1441 N N . VAL A 1 191 ? 2.716 -6.181 8.237 1.00 96.62 191 VAL A N 1
ATOM 1442 C CA . VAL A 1 191 ? 2.484 -5.310 7.066 1.00 96.62 191 VAL A CA 1
ATOM 1443 C C . VAL A 1 191 ? 1.885 -6.075 5.882 1.00 96.62 191 VAL A C 1
ATOM 1445 O O . VAL A 1 191 ?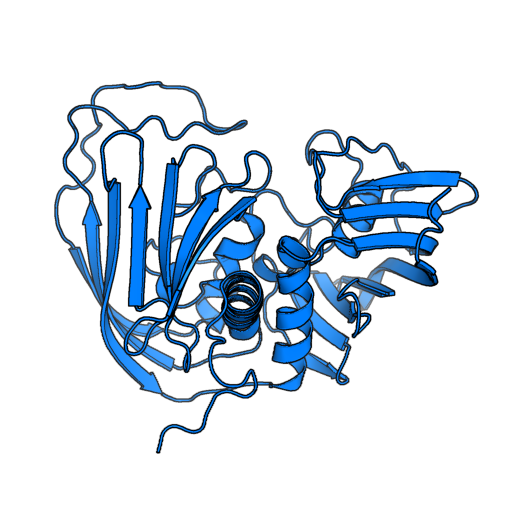 1.012 -5.556 5.186 1.00 96.62 191 VAL A O 1
ATOM 1448 N N . ALA A 1 192 ? 2.264 -7.342 5.695 1.00 96.50 192 ALA A N 1
ATOM 1449 C CA . ALA A 1 192 ? 1.667 -8.229 4.703 1.00 96.50 192 ALA A CA 1
ATOM 1450 C C . ALA A 1 192 ? 0.169 -8.432 4.954 1.00 96.50 192 ALA A C 1
ATOM 1452 O O . ALA A 1 192 ? -0.624 -8.435 4.006 1.00 96.50 192 ALA A O 1
ATOM 1453 N N . ARG A 1 193 ? -0.234 -8.575 6.222 1.00 96.06 193 ARG A N 1
ATOM 1454 C CA . ARG A 1 193 ? -1.641 -8.691 6.605 1.00 96.06 193 ARG A CA 1
ATOM 1455 C C . ARG A 1 193 ? -2.393 -7.377 6.401 1.00 96.06 193 ARG A C 1
ATOM 1457 O O . ARG A 1 193 ? -3.507 -7.433 5.875 1.00 96.06 193 ARG A O 1
ATOM 1464 N N . MET A 1 194 ? -1.788 -6.237 6.758 1.00 96.69 194 MET A N 1
ATOM 1465 C CA . MET A 1 194 ? -2.354 -4.904 6.507 1.00 96.69 194 MET A CA 1
ATOM 1466 C C . MET A 1 194 ? -2.642 -4.706 5.015 1.00 96.69 194 MET A C 1
ATOM 1468 O O . MET A 1 194 ? -3.741 -4.300 4.655 1.00 96.69 194 MET A O 1
ATOM 1472 N N . ALA A 1 195 ? -1.712 -5.062 4.126 1.00 95.94 195 ALA A N 1
ATOM 1473 C CA . ALA A 1 195 ? -1.876 -4.879 2.682 1.00 95.94 195 ALA A CA 1
ATOM 1474 C C . ALA A 1 195 ? -3.011 -5.705 2.059 1.00 95.94 195 ALA A C 1
ATOM 1476 O O . ALA A 1 195 ? -3.709 -5.229 1.166 1.00 95.94 195 ALA A O 1
ATOM 1477 N N . ARG A 1 196 ? -3.271 -6.915 2.569 1.00 94.44 196 ARG A N 1
ATOM 1478 C CA . ARG A 1 196 ? -4.380 -7.770 2.100 1.00 94.44 196 ARG A CA 1
ATOM 1479 C C . ARG A 1 196 ? -5.759 -7.138 2.283 1.00 94.44 196 ARG A C 1
ATOM 1481 O O . ARG A 1 196 ? -6.691 -7.488 1.562 1.00 94.44 196 ARG A O 1
ATOM 1488 N N . THR A 1 197 ? -5.892 -6.182 3.204 1.00 93.56 197 THR A N 1
ATOM 1489 C CA . THR A 1 197 ? -7.155 -5.461 3.428 1.00 93.56 197 THR A CA 1
ATOM 1490 C C . THR A 1 197 ? -7.637 -4.678 2.208 1.00 93.56 197 THR A C 1
ATOM 1492 O O . THR A 1 197 ? -8.817 -4.345 2.145 1.00 93.56 197 THR A O 1
ATOM 1495 N N . LEU A 1 198 ? -6.762 -4.451 1.222 1.00 91.50 198 LEU A N 1
ATOM 1496 C CA . LEU A 1 198 ? -7.106 -3.818 -0.046 1.00 91.50 198 LEU A CA 1
ATOM 1497 C C . LEU A 1 198 ? -8.074 -4.653 -0.900 1.00 91.50 198 LEU A C 1
ATOM 1499 O O . LEU A 1 198 ? -8.890 -4.093 -1.623 1.00 91.50 198 LEU A O 1
ATOM 1503 N N . VAL A 1 199 ? -7.981 -5.984 -0.831 1.00 91.19 199 VAL A N 1
ATOM 1504 C CA . VAL A 1 199 ? -8.730 -6.898 -1.717 1.00 91.19 199 VAL A CA 1
ATOM 1505 C C . VAL A 1 199 ? -9.675 -7.831 -0.968 1.00 91.19 199 VAL A C 1
ATOM 1507 O O . VAL A 1 199 ? -10.549 -8.440 -1.576 1.00 91.19 199 VAL A O 1
ATOM 1510 N N . GLU A 1 200 ? -9.538 -7.942 0.353 1.00 90.50 200 GLU A N 1
ATOM 1511 C CA . GLU A 1 200 ? -10.374 -8.830 1.156 1.00 90.50 200 GLU A CA 1
ATOM 1512 C C . GLU A 1 200 ? -11.654 -8.139 1.641 1.00 90.50 200 GLU A C 1
ATOM 1514 O O . GLU A 1 200 ? -11.586 -7.264 2.515 1.00 90.50 200 GLU A O 1
ATOM 1519 N N . PRO A 1 201 ? -12.837 -8.544 1.148 1.00 86.50 201 PRO A N 1
ATOM 1520 C CA . PRO A 1 201 ? -14.100 -7.962 1.577 1.00 86.50 201 PRO A CA 1
ATOM 1521 C C . PRO A 1 201 ? -14.382 -8.312 3.037 1.00 86.50 201 PRO A C 1
ATOM 1523 O O . PRO A 1 201 ? -14.257 -9.464 3.445 1.00 86.50 201 PRO A O 1
ATOM 1526 N N . VAL A 1 202 ? -14.809 -7.326 3.826 1.00 85.50 202 VAL A N 1
ATOM 1527 C CA . VAL A 1 202 ? -15.106 -7.512 5.252 1.00 85.50 202 VAL A CA 1
ATOM 1528 C C . VAL A 1 202 ? -16.192 -6.534 5.708 1.00 85.50 202 VAL A C 1
ATOM 1530 O O . VAL A 1 202 ? -16.099 -5.328 5.478 1.00 85.50 202 VAL A O 1
ATOM 1533 N N . ARG A 1 203 ? -17.222 -7.043 6.397 1.00 87.75 203 ARG A N 1
ATOM 1534 C CA . ARG A 1 203 ? -18.290 -6.230 7.006 1.00 87.75 203 ARG A CA 1
ATOM 1535 C C . ARG A 1 203 ? -18.376 -6.490 8.503 1.00 87.75 203 ARG A C 1
ATOM 1537 O O . ARG A 1 203 ? -18.739 -7.592 8.912 1.00 87.75 203 ARG A O 1
ATOM 1544 N N . LEU A 1 204 ? -18.060 -5.483 9.309 1.00 86.19 204 LEU A N 1
ATOM 1545 C CA . LEU A 1 204 ? -17.925 -5.634 10.760 1.00 86.19 204 LEU A CA 1
ATOM 1546 C C . LEU A 1 204 ? -18.710 -4.562 11.520 1.00 86.19 204 LEU A C 1
ATOM 1548 O O . LEU A 1 204 ? -19.189 -3.577 10.958 1.00 86.19 204 LEU A O 1
ATOM 1552 N N . THR A 1 205 ? -18.863 -4.792 12.813 1.00 86.88 205 THR A N 1
ATOM 1553 C CA . THR A 1 205 ? -19.334 -3.828 13.807 1.00 86.88 205 THR A CA 1
ATOM 1554 C C . THR A 1 205 ? -18.250 -3.694 14.865 1.00 86.88 205 THR A C 1
ATOM 1556 O O . THR A 1 205 ? -17.720 -4.719 15.303 1.00 86.88 205 THR A O 1
ATOM 1559 N N . ALA A 1 206 ? -17.922 -2.470 15.267 1.00 86.75 206 ALA A N 1
ATOM 1560 C CA . ALA A 1 206 ? -16.868 -2.221 16.237 1.00 86.75 206 ALA A CA 1
ATOM 1561 C C . ALA A 1 206 ? -17.224 -1.091 17.207 1.00 86.75 206 ALA A C 1
ATOM 1563 O O . ALA A 1 206 ? -17.791 -0.073 16.808 1.00 86.75 206 ALA A O 1
ATOM 1564 N N . ASP A 1 207 ? -16.811 -1.254 18.459 1.00 87.06 207 ASP A N 1
ATOM 1565 C CA . ASP A 1 207 ? -16.763 -0.163 19.428 1.00 87.06 207 ASP A CA 1
ATOM 1566 C C . ASP A 1 207 ? -15.327 0.358 19.493 1.00 87.06 207 ASP A C 1
ATOM 1568 O O . ASP A 1 207 ? -14.375 -0.422 19.604 1.00 87.06 207 ASP A O 1
ATOM 1572 N N . VAL A 1 208 ? -15.164 1.677 19.381 1.00 87.62 208 VAL A N 1
ATOM 1573 C CA . VAL A 1 208 ? -13.849 2.319 19.291 1.00 87.62 208 VAL A CA 1
ATOM 1574 C C . VAL A 1 208 ? -13.716 3.391 20.363 1.00 87.62 208 VAL A C 1
ATOM 1576 O O . VAL A 1 208 ? -14.476 4.360 20.416 1.00 87.62 208 VAL A O 1
ATOM 1579 N N . ALA A 1 209 ? -12.702 3.230 21.208 1.00 87.94 209 ALA A N 1
ATOM 1580 C CA . ALA A 1 209 ? -12.260 4.254 22.136 1.00 87.94 209 ALA A CA 1
ATOM 1581 C C . ALA A 1 209 ? -11.261 5.185 21.431 1.00 87.94 209 ALA A C 1
ATOM 1583 O O . ALA A 1 209 ? -10.173 4.765 21.029 1.00 87.94 209 ALA A O 1
ATOM 1584 N N . VAL A 1 210 ? -11.639 6.457 21.291 1.00 84.44 210 VAL A N 1
ATOM 1585 C CA . VAL A 1 210 ? -10.751 7.540 20.848 1.00 84.44 210 VAL A CA 1
ATOM 1586 C C . VAL A 1 210 ? -10.154 8.165 22.104 1.00 84.44 210 VAL A C 1
ATOM 1588 O O . VAL A 1 210 ? -10.828 8.904 22.815 1.00 84.44 210 VAL A O 1
ATOM 1591 N N . GLU A 1 211 ? -8.922 7.787 22.437 1.00 83.94 211 GLU A N 1
ATOM 1592 C CA . GLU A 1 211 ? -8.318 8.127 23.732 1.00 83.94 211 GLU A CA 1
ATOM 1593 C C . GLU A 1 211 ? -7.422 9.368 23.671 1.00 83.94 211 GLU A C 1
ATOM 1595 O O . GLU A 1 211 ? -7.297 10.095 24.654 1.00 83.94 211 GLU A O 1
ATOM 1600 N N . ALA A 1 212 ? -6.791 9.602 22.522 1.00 76.44 212 ALA A N 1
ATOM 1601 C CA . ALA A 1 212 ? -6.020 10.802 22.237 1.00 76.44 212 ALA A CA 1
ATOM 1602 C C . ALA A 1 212 ? -6.266 11.167 20.774 1.00 76.44 212 ALA A C 1
ATOM 1604 O O . ALA A 1 212 ? -5.826 10.449 19.884 1.00 76.44 212 ALA A O 1
ATOM 1605 N N . ASP A 1 213 ? -7.026 12.224 20.512 1.00 79.31 213 ASP A N 1
ATOM 1606 C CA . ASP A 1 213 ? -7.196 12.775 19.170 1.00 79.31 213 ASP A CA 1
ATOM 1607 C C . ASP A 1 213 ? -7.537 14.265 19.312 1.00 79.31 213 ASP A C 1
ATOM 1609 O O . ASP A 1 213 ? -8.496 14.598 20.010 1.00 79.31 213 ASP A O 1
ATOM 1613 N N . PRO A 1 214 ? -6.759 15.185 18.719 1.00 68.25 214 PRO A N 1
ATOM 1614 C CA . PRO A 1 214 ? -7.045 16.613 18.808 1.00 68.25 214 PRO A CA 1
ATOM 1615 C C . PRO A 1 214 ? -8.324 17.021 18.057 1.00 68.25 214 PRO A C 1
ATOM 1617 O O . PRO A 1 214 ? -8.796 18.143 18.242 1.00 68.25 214 PRO A O 1
ATOM 1620 N N . HIS A 1 215 ? -8.886 16.146 17.214 1.00 67.81 215 HIS A N 1
ATOM 1621 C CA . HIS A 1 215 ? -10.082 16.417 16.426 1.00 67.81 215 HIS A CA 1
ATOM 1622 C C . HIS A 1 215 ? -11.211 15.435 16.784 1.00 67.81 215 HIS A C 1
ATOM 1624 O O . HIS A 1 215 ? -11.064 14.222 16.659 1.00 67.81 215 HIS A O 1
ATOM 1630 N N . GLU A 1 216 ? -12.375 15.956 17.177 1.00 68.12 216 GLU A N 1
ATOM 1631 C CA . GLU A 1 216 ? -13.571 15.143 17.474 1.00 68.12 216 GLU A CA 1
ATOM 1632 C C . GLU A 1 216 ? -14.622 15.171 16.350 1.00 68.12 216 GLU A C 1
ATOM 1634 O O . GLU A 1 216 ? -15.671 14.532 16.454 1.00 68.12 216 GLU A O 1
ATOM 1639 N N . ASP A 1 217 ? -14.371 15.910 15.262 1.00 80.75 217 ASP A N 1
ATOM 1640 C CA . ASP A 1 217 ? -15.272 15.894 14.112 1.00 80.75 217 ASP A CA 1
ATOM 1641 C C . ASP A 1 217 ? -15.155 14.564 13.363 1.00 80.75 217 ASP A C 1
ATOM 1643 O O . ASP A 1 217 ? -14.066 14.126 12.990 1.00 80.75 217 ASP A O 1
ATOM 1647 N N . LEU A 1 218 ? -16.301 13.940 13.114 1.00 81.81 218 LEU A N 1
ATOM 1648 C CA . LEU A 1 218 ? -16.430 12.651 12.444 1.00 81.81 218 LEU A CA 1
ATOM 1649 C C . LEU A 1 218 ? -17.224 12.777 11.134 1.00 81.81 218 LEU A C 1
ATOM 1651 O O . LEU A 1 218 ? -17.925 11.849 10.729 1.00 81.81 218 LEU A O 1
ATOM 1655 N N . ALA A 1 219 ? -17.149 13.940 10.480 1.00 83.62 219 ALA A N 1
ATOM 1656 C CA . ALA A 1 219 ? -17.673 14.141 9.138 1.00 83.62 219 ALA A CA 1
ATOM 1657 C C . ALA A 1 219 ? -17.016 13.161 8.151 1.00 83.62 219 ALA A C 1
ATOM 1659 O O . ALA A 1 219 ? -15.810 13.202 7.903 1.00 83.62 219 ALA A O 1
ATOM 1660 N N . PHE A 1 220 ? -17.830 12.272 7.585 1.00 85.50 220 PHE A N 1
ATOM 1661 C CA . PHE A 1 220 ? -17.363 11.186 6.735 1.00 85.50 220 PHE A CA 1
ATOM 1662 C C . PHE A 1 220 ? -18.049 11.218 5.373 1.00 85.50 220 PHE A C 1
ATOM 1664 O O . PHE A 1 220 ? -19.278 11.207 5.289 1.00 85.50 220 PHE A O 1
ATOM 1671 N N . THR A 1 221 ? -17.244 11.197 4.310 1.00 85.44 221 THR A N 1
ATOM 1672 C CA . THR A 1 221 ? -17.720 11.018 2.936 1.00 85.44 221 THR A CA 1
ATOM 1673 C C . THR A 1 221 ? -17.097 9.747 2.371 1.00 85.44 221 THR A C 1
ATOM 1675 O O . THR A 1 221 ? -15.969 9.751 1.870 1.00 85.44 221 THR A O 1
ATOM 1678 N N . GLY A 1 222 ? -17.833 8.643 2.498 1.00 79.94 222 GLY A N 1
ATOM 1679 C CA . GLY A 1 222 ? -17.389 7.327 2.046 1.00 79.94 222 GLY A CA 1
ATOM 1680 C C . GLY A 1 222 ? -17.344 7.189 0.526 1.00 79.94 222 GLY A C 1
ATOM 1681 O O . GLY A 1 222 ? -18.094 7.842 -0.200 1.00 79.94 222 GLY A O 1
ATOM 1682 N N . GLY A 1 223 ? -16.469 6.302 0.057 1.00 79.31 223 GLY A N 1
ATOM 1683 C CA . GLY A 1 223 ? -16.426 5.814 -1.318 1.00 79.31 223 GLY A CA 1
ATOM 1684 C C . GLY A 1 223 ? -16.986 4.390 -1.444 1.00 79.31 223 GLY A C 1
ATOM 1685 O O . GLY A 1 223 ? -17.176 3.701 -0.437 1.00 79.31 223 GLY A O 1
ATOM 1686 N N . PRO A 1 224 ? -17.254 3.912 -2.672 1.00 79.56 224 PRO A N 1
ATOM 1687 C CA . PRO A 1 224 ? -17.577 2.511 -2.911 1.00 79.56 224 PRO A CA 1
ATOM 1688 C C . PRO A 1 224 ? -16.432 1.629 -2.413 1.00 79.56 224 PRO A C 1
ATOM 1690 O O . PRO A 1 224 ? -15.308 1.780 -2.875 1.00 79.56 224 PRO A O 1
ATOM 1693 N N . SER A 1 225 ? -16.723 0.714 -1.489 1.00 83.44 225 SER A N 1
ATOM 1694 C CA . SER A 1 225 ? -15.715 -0.169 -0.911 1.00 83.44 225 SER A CA 1
ATOM 1695 C C . SER A 1 225 ? -16.280 -1.558 -0.648 1.00 83.44 225 SER A C 1
ATOM 1697 O O . SER A 1 225 ? -17.436 -1.718 -0.245 1.00 83.44 225 SER A O 1
ATOM 1699 N N . ALA A 1 226 ? -15.440 -2.576 -0.828 1.00 80.75 226 ALA A N 1
ATOM 1700 C CA . ALA A 1 226 ? -15.750 -3.946 -0.428 1.00 80.75 226 ALA A CA 1
ATOM 1701 C C . ALA A 1 226 ? -15.743 -4.121 1.105 1.00 80.75 226 ALA A C 1
ATOM 1703 O O . ALA A 1 226 ? -16.216 -5.141 1.620 1.00 80.75 226 ALA A O 1
ATOM 1704 N N . ARG A 1 227 ? -15.230 -3.120 1.837 1.00 87.56 227 ARG A N 1
ATOM 1705 C CA . ARG A 1 227 ? -15.202 -3.074 3.298 1.00 87.56 227 ARG A CA 1
ATOM 1706 C C . ARG A 1 227 ? -16.102 -1.978 3.849 1.00 87.56 227 ARG A C 1
ATOM 1708 O O . ARG A 1 227 ? -16.047 -0.831 3.411 1.00 87.56 227 ARG A O 1
ATOM 1715 N N . SER A 1 228 ? -16.900 -2.320 4.854 1.00 89.38 228 SER A N 1
ATOM 1716 C CA . SER A 1 228 ? -17.784 -1.362 5.528 1.00 89.38 228 SER A CA 1
ATOM 1717 C C . SER A 1 228 ? -18.007 -1.749 6.976 1.00 89.38 228 SER A C 1
ATOM 1719 O O . SER A 1 228 ? -18.355 -2.906 7.239 1.00 89.38 228 SER A O 1
ATOM 1721 N N . TRP A 1 229 ? -17.852 -0.816 7.902 1.00 89.94 229 TRP A N 1
ATOM 1722 C CA . TRP A 1 229 ? -18.062 -1.054 9.320 1.00 89.94 229 TRP A CA 1
ATOM 1723 C C . TRP A 1 229 ? -19.032 -0.055 9.930 1.00 89.94 229 TRP A C 1
ATOM 1725 O O . TRP A 1 229 ? -19.074 1.112 9.545 1.00 89.94 229 TRP A O 1
ATOM 1735 N N . THR A 1 230 ? -19.781 -0.523 10.921 1.00 88.88 230 THR A N 1
ATOM 1736 C CA . THR A 1 230 ? -20.514 0.350 11.840 1.00 88.88 230 THR A CA 1
ATOM 1737 C C . THR A 1 230 ? -19.646 0.571 13.074 1.00 88.88 230 THR A C 1
ATOM 1739 O O . THR A 1 230 ? -19.256 -0.401 13.722 1.00 88.88 230 THR A O 1
ATOM 1742 N N . VAL A 1 231 ? -19.320 1.829 13.360 1.00 87.62 231 VAL A N 1
ATOM 1743 C CA . VAL A 1 231 ? -18.426 2.243 14.445 1.00 87.62 231 VAL A CA 1
ATOM 1744 C C . VAL A 1 231 ? -19.210 3.031 15.484 1.00 87.62 231 VAL A C 1
ATOM 1746 O O . VAL A 1 231 ? -19.836 4.034 15.140 1.00 87.62 231 VAL A O 1
ATOM 1749 N N . SER A 1 232 ? -19.117 2.622 16.747 1.00 84.44 232 SER A N 1
ATOM 1750 C CA . SER A 1 232 ? -19.535 3.439 17.889 1.00 84.44 232 SER A CA 1
ATOM 1751 C C . SER A 1 232 ? -18.318 4.175 18.455 1.00 84.44 232 SER A C 1
ATOM 1753 O O . SER A 1 232 ? -17.403 3.537 18.975 1.00 84.44 232 SER A O 1
ATOM 1755 N N . ALA A 1 233 ? -18.300 5.507 18.384 1.00 81.38 233 ALA A N 1
ATOM 1756 C CA . ALA A 1 233 ? -17.233 6.342 18.942 1.00 81.38 233 ALA A CA 1
ATOM 1757 C C . ALA A 1 233 ? -17.831 7.564 19.653 1.00 81.38 233 ALA A C 1
ATOM 1759 O O . ALA A 1 233 ? -18.659 8.278 19.089 1.00 81.38 233 ALA A O 1
ATOM 1760 N N . GLY A 1 234 ? -17.455 7.795 20.915 1.00 74.56 234 GLY A N 1
ATOM 1761 C CA . GLY A 1 234 ? -17.954 8.942 21.692 1.00 74.56 234 GLY A CA 1
ATOM 1762 C C . GLY A 1 234 ? -19.487 8.999 21.819 1.00 74.56 234 GLY A C 1
ATOM 1763 O O . GLY A 1 234 ? -20.065 10.081 21.848 1.00 74.56 234 GLY A O 1
ATOM 1764 N N . GLY A 1 235 ? -20.162 7.843 21.825 1.00 75.19 235 GLY A N 1
ATOM 1765 C CA . GLY A 1 235 ? -21.629 7.746 21.862 1.00 75.19 235 GLY A CA 1
ATOM 1766 C C . GLY A 1 235 ? -22.336 8.034 20.529 1.00 75.19 235 GLY A C 1
ATOM 1767 O O . GLY A 1 235 ? -23.565 8.069 20.493 1.00 75.19 235 GLY A O 1
ATOM 1768 N N . ARG A 1 236 ? -21.588 8.234 19.437 1.00 79.81 236 ARG A N 1
ATOM 1769 C CA . ARG A 1 236 ? -22.115 8.394 18.075 1.00 79.81 236 ARG A CA 1
ATOM 1770 C C . ARG A 1 236 ? -21.897 7.113 17.284 1.00 79.81 236 ARG A C 1
ATOM 1772 O O . ARG A 1 236 ? -20.829 6.513 17.368 1.00 79.81 236 ARG A O 1
ATOM 1779 N N . GLU A 1 237 ? -22.891 6.737 16.491 1.00 86.31 237 GLU A N 1
ATOM 1780 C CA . GLU A 1 237 ? -22.779 5.642 15.531 1.00 86.31 237 GLU A CA 1
ATOM 1781 C C . GLU A 1 237 ? -22.483 6.203 14.136 1.00 86.31 237 GLU A C 1
ATOM 1783 O O . GLU A 1 237 ? -23.108 7.172 13.694 1.00 86.31 237 GLU A O 1
ATOM 1788 N N . LEU A 1 238 ? -21.514 5.607 13.446 1.00 88.44 238 LEU A N 1
ATOM 1789 C CA . LEU A 1 238 ? -21.062 6.009 12.118 1.00 88.44 238 LEU A CA 1
ATOM 1790 C C . LEU A 1 238 ? -20.948 4.787 11.217 1.00 88.44 238 LEU A C 1
ATOM 1792 O O . LEU A 1 238 ? -20.495 3.728 11.641 1.00 88.44 238 LEU A O 1
ATOM 1796 N N . THR A 1 239 ? -21.308 4.947 9.947 1.00 89.00 239 THR A N 1
ATOM 1797 C CA . THR A 1 239 ? -20.980 3.956 8.918 1.00 89.00 239 THR A CA 1
ATOM 1798 C C . THR A 1 239 ? -19.725 4.413 8.190 1.00 89.00 239 THR A C 1
ATOM 1800 O O . THR A 1 239 ? -19.743 5.440 7.517 1.00 89.00 239 THR A O 1
ATOM 1803 N N . VAL A 1 240 ? -18.650 3.643 8.333 1.00 90.94 240 VAL A N 1
ATOM 1804 C CA . VAL A 1 240 ? -17.330 3.913 7.756 1.00 90.94 240 VAL A CA 1
ATOM 1805 C C . VAL A 1 240 ? -17.038 2.872 6.678 1.00 90.94 240 VAL A C 1
ATOM 1807 O O . VAL A 1 240 ? -17.311 1.686 6.854 1.00 90.94 240 VAL A O 1
ATOM 1810 N N . THR A 1 241 ? -16.489 3.294 5.548 1.00 90.31 241 THR A N 1
ATOM 1811 C CA . THR A 1 241 ? -16.042 2.416 4.453 1.00 90.31 241 THR A CA 1
ATOM 1812 C C . THR A 1 241 ? -14.519 2.380 4.383 1.00 90.31 241 THR A C 1
ATOM 1814 O O . THR A 1 241 ? -13.862 3.292 4.877 1.00 90.31 241 THR A O 1
ATOM 1817 N N . GLY A 1 242 ? -13.946 1.334 3.776 1.00 84.81 242 GLY A N 1
ATOM 1818 C CA . GLY A 1 242 ? -12.488 1.235 3.592 1.00 84.81 242 GLY A CA 1
ATOM 1819 C C . GLY A 1 242 ? -11.908 2.293 2.641 1.00 84.81 242 GLY A C 1
ATOM 1820 O O . GLY A 1 242 ? -10.726 2.615 2.716 1.00 84.81 242 GLY A O 1
ATOM 1821 N N . ASP A 1 243 ? -12.753 2.860 1.780 1.00 87.88 243 ASP A N 1
ATOM 1822 C CA . ASP A 1 243 ? -12.418 3.951 0.867 1.00 87.88 243 ASP A CA 1
ATOM 1823 C C . ASP A 1 243 ? -13.181 5.213 1.267 1.00 87.88 243 ASP A C 1
ATOM 1825 O O . ASP A 1 243 ? -14.349 5.145 1.664 1.00 87.88 243 ASP A O 1
ATOM 1829 N N . TYR A 1 244 ? -12.532 6.368 1.155 1.00 90.50 244 TYR A N 1
ATOM 1830 C CA . TYR A 1 244 ? -13.089 7.667 1.523 1.00 90.50 244 TYR A CA 1
ATOM 1831 C C . TYR A 1 244 ? -12.561 8.766 0.598 1.00 90.50 244 TYR A C 1
ATOM 1833 O O . TYR A 1 244 ? -11.563 8.580 -0.099 1.00 90.50 244 TYR A O 1
ATOM 1841 N N . ALA A 1 245 ? -13.243 9.911 0.569 1.00 88.94 245 ALA A N 1
ATOM 1842 C CA . ALA A 1 245 ? -12.774 11.088 -0.155 1.00 88.94 245 ALA A CA 1
ATOM 1843 C C . ALA A 1 245 ? -11.884 11.951 0.762 1.00 88.94 245 ALA A C 1
ATOM 1845 O O . ALA A 1 245 ? -12.429 12.598 1.663 1.00 88.94 245 ALA A O 1
ATOM 1846 N N . PRO A 1 246 ? -10.549 11.980 0.570 1.00 83.94 246 PRO A N 1
ATOM 1847 C CA . PRO A 1 246 ? -9.622 12.567 1.541 1.00 83.94 246 PRO A CA 1
ATOM 1848 C C . PRO A 1 246 ? -9.816 14.072 1.762 1.00 83.94 246 PRO A C 1
ATOM 1850 O O . PRO A 1 246 ? -9.648 14.539 2.879 1.00 83.94 246 PRO A O 1
ATOM 1853 N N . ASP A 1 247 ? -10.261 14.827 0.754 1.00 83.94 247 ASP A N 1
ATOM 1854 C CA . ASP A 1 247 ? -10.390 16.297 0.866 1.00 83.94 247 ASP A CA 1
ATOM 1855 C C . ASP A 1 247 ? -11.628 16.770 1.630 1.00 83.94 247 ASP A C 1
ATOM 1857 O O . ASP A 1 247 ? -11.760 17.952 1.938 1.00 83.94 247 ASP A O 1
ATOM 1861 N N . VAL A 1 248 ? -12.588 15.874 1.848 1.00 86.88 248 VAL A N 1
ATOM 1862 C CA . VAL A 1 248 ? -13.893 16.200 2.450 1.00 86.88 248 VAL A CA 1
ATOM 1863 C C . VAL A 1 248 ? -14.236 15.282 3.622 1.00 86.88 248 VAL A C 1
ATOM 1865 O O . VAL A 1 248 ? -15.329 15.365 4.178 1.00 86.88 248 VAL A O 1
ATOM 1868 N N . THR A 1 249 ? -13.316 14.392 3.987 1.00 88.69 249 THR A N 1
ATOM 1869 C CA . THR A 1 249 ? -13.419 13.536 5.168 1.00 88.69 249 THR A CA 1
ATOM 1870 C C . THR A 1 249 ? -12.578 14.156 6.273 1.00 88.69 249 THR A C 1
ATOM 1872 O O . THR A 1 249 ? -11.433 14.534 6.037 1.00 88.69 249 THR A O 1
ATOM 1875 N N . SER A 1 250 ? -13.133 14.279 7.479 1.00 89.06 250 SER A N 1
ATOM 1876 C CA . SER A 1 250 ? -12.370 14.808 8.608 1.00 89.06 250 SER A CA 1
ATOM 1877 C C . SER A 1 250 ? -11.183 13.885 8.939 1.00 89.06 250 SER A C 1
ATOM 1879 O O . SER A 1 250 ? -11.296 12.665 8.777 1.00 89.06 250 SER A O 1
ATOM 1881 N N . PRO A 1 251 ? -10.057 14.409 9.459 1.00 88.25 251 PRO A N 1
ATOM 1882 C CA . PRO A 1 251 ? -8.896 13.582 9.800 1.00 88.25 251 PRO A CA 1
ATOM 1883 C C . PRO A 1 251 ? -9.218 12.412 10.741 1.00 88.25 251 PRO A C 1
ATOM 1885 O O . PRO A 1 251 ? -8.702 11.311 10.561 1.00 88.25 251 PRO A O 1
ATOM 1888 N N . SER A 1 252 ? -10.110 12.612 11.715 1.00 87.69 252 SER A N 1
ATOM 1889 C CA . SER A 1 252 ? -10.495 11.561 12.668 1.00 87.69 252 SER A CA 1
ATOM 1890 C C . SER A 1 252 ? -11.351 10.477 12.018 1.00 87.69 252 SER A C 1
ATOM 1892 O O . SER A 1 252 ? -11.152 9.296 12.295 1.00 87.69 252 SER A O 1
ATOM 1894 N N . ALA A 1 253 ? -12.256 10.842 11.104 1.00 89.50 253 ALA A N 1
ATOM 1895 C CA . ALA A 1 253 ? -13.022 9.865 10.335 1.00 89.50 253 ALA A CA 1
ATOM 1896 C C . ALA A 1 253 ? -12.143 9.118 9.312 1.00 89.50 253 ALA A C 1
ATOM 1898 O O . ALA A 1 253 ? -12.323 7.917 9.112 1.00 89.50 253 ALA A O 1
ATOM 1899 N N . ALA A 1 254 ? -11.151 9.793 8.721 1.00 91.50 254 ALA A N 1
ATOM 1900 C CA . ALA A 1 254 ? -10.146 9.174 7.857 1.00 91.50 254 ALA A CA 1
ATOM 1901 C C . ALA A 1 254 ? -9.286 8.160 8.631 1.00 91.50 254 ALA A C 1
ATOM 1903 O O . ALA A 1 254 ? -9.100 7.038 8.163 1.00 91.50 254 ALA A O 1
ATOM 1904 N N . ARG A 1 255 ? -8.856 8.489 9.860 1.00 92.31 255 ARG A N 1
ATOM 1905 C CA . ARG A 1 255 ? -8.174 7.537 10.754 1.00 92.31 255 ARG A CA 1
ATOM 1906 C C . ARG A 1 255 ? -9.016 6.294 11.016 1.00 92.31 255 ARG A C 1
ATOM 1908 O O . ARG A 1 255 ? -8.481 5.192 10.922 1.00 92.31 255 ARG A O 1
ATOM 1915 N N . LEU A 1 256 ? -10.317 6.450 11.282 1.00 91.62 256 LEU A N 1
ATOM 1916 C CA . LEU A 1 256 ? -11.227 5.311 11.443 1.00 91.62 256 LEU A CA 1
ATOM 1917 C C . LEU A 1 256 ? -11.302 4.461 10.166 1.00 91.62 256 LEU A C 1
ATOM 1919 O O . LEU A 1 256 ? -11.222 3.241 10.255 1.00 91.62 256 LEU A O 1
ATOM 1923 N N . ALA A 1 257 ? -11.398 5.074 8.984 1.00 91.56 257 ALA A N 1
ATOM 1924 C CA . ALA A 1 257 ? -11.388 4.347 7.710 1.00 91.56 257 ALA A CA 1
ATOM 1925 C C . ALA A 1 257 ? -10.064 3.597 7.469 1.00 91.56 257 ALA A C 1
ATOM 1927 O O . ALA A 1 257 ? -10.057 2.464 6.991 1.00 91.56 257 ALA A O 1
ATOM 1928 N N . GLU A 1 258 ? -8.937 4.180 7.864 1.00 93.44 258 GLU A N 1
ATOM 1929 C CA . GLU A 1 258 ? -7.622 3.543 7.770 1.00 93.44 258 GLU A CA 1
ATOM 1930 C C . GLU A 1 258 ? -7.422 2.406 8.788 1.00 93.44 258 GLU A C 1
ATOM 1932 O O . GLU A 1 258 ? -6.646 1.492 8.513 1.00 93.44 258 GLU A O 1
ATOM 1937 N N . LEU A 1 259 ? -8.172 2.367 9.903 1.00 92.88 259 LEU A N 1
ATOM 1938 C CA . LEU A 1 259 ? -8.239 1.164 10.751 1.00 92.88 259 LEU A CA 1
ATOM 1939 C C . LEU A 1 259 ? -8.863 -0.019 9.991 1.00 92.88 259 LEU A C 1
ATOM 1941 O O . LEU A 1 259 ? -8.422 -1.160 10.160 1.00 92.88 259 LEU A O 1
ATOM 1945 N N . LEU A 1 260 ? -9.874 0.253 9.149 1.00 88.75 260 LEU A N 1
ATOM 1946 C CA . LEU A 1 260 ? -10.537 -0.748 8.309 1.00 88.75 260 LEU A CA 1
ATOM 1947 C C . LEU A 1 260 ? -9.660 -1.199 7.148 1.00 88.75 260 LEU A C 1
ATOM 1949 O O . LEU A 1 260 ? -9.672 -2.379 6.820 1.00 88.75 260 LEU A O 1
ATOM 1953 N N . ALA A 1 261 ? -8.974 -0.284 6.471 1.00 89.62 261 ALA A N 1
ATOM 1954 C CA . ALA A 1 261 ? -8.196 -0.574 5.268 1.00 89.62 261 ALA A CA 1
ATOM 1955 C C . ALA A 1 261 ? -6.741 -0.094 5.418 1.00 89.62 261 ALA A C 1
ATOM 1957 O O . ALA A 1 261 ? -6.297 0.792 4.680 1.00 89.62 261 ALA A O 1
ATOM 1958 N N . PRO A 1 262 ? -5.967 -0.687 6.349 1.00 94.25 262 PRO A N 1
ATOM 1959 C CA . PRO A 1 262 ? -4.608 -0.249 6.653 1.00 94.25 262 PRO A CA 1
ATOM 1960 C C . PRO A 1 262 ? -3.609 -0.473 5.520 1.00 94.25 262 PRO A C 1
ATOM 1962 O O . PRO A 1 262 ? -2.468 -0.029 5.630 1.00 94.25 262 PRO A O 1
ATOM 1965 N N . ALA A 1 263 ? -4.004 -1.131 4.424 1.00 93.38 263 ALA A N 1
ATOM 1966 C CA . ALA A 1 263 ? -3.162 -1.296 3.245 1.00 93.38 263 ALA A CA 1
ATOM 1967 C C . ALA A 1 263 ? -2.554 0.032 2.780 1.00 93.38 263 ALA A C 1
ATOM 1969 O O . ALA A 1 263 ? -1.368 0.088 2.471 1.00 93.38 263 ALA A O 1
ATOM 1970 N N . ARG A 1 264 ? -3.339 1.115 2.807 1.00 88.44 264 ARG A N 1
ATOM 1971 C CA . ARG A 1 264 ? -2.872 2.437 2.369 1.00 88.44 264 ARG A CA 1
ATOM 1972 C C . ARG A 1 264 ? -1.828 3.039 3.294 1.00 88.44 264 ARG A C 1
ATOM 1974 O O . ARG A 1 264 ? -0.949 3.734 2.814 1.00 88.44 264 ARG A O 1
ATOM 1981 N N . ILE A 1 265 ? -1.859 2.705 4.583 1.00 93.38 265 ILE A N 1
ATOM 1982 C CA . ILE A 1 265 ? -0.856 3.153 5.555 1.00 93.38 265 ILE A CA 1
ATOM 1983 C C . ILE A 1 265 ? 0.522 2.577 5.201 1.00 93.38 265 ILE A C 1
ATOM 1985 O O . ILE A 1 265 ? 1.524 3.272 5.336 1.00 93.38 265 ILE A O 1
ATOM 1989 N N . VAL A 1 266 ? 0.587 1.330 4.710 1.00 93.69 266 VAL A N 1
ATOM 1990 C CA . VAL A 1 266 ? 1.846 0.595 4.465 1.00 93.69 266 VAL A CA 1
ATOM 1991 C C . VAL A 1 266 ? 2.821 1.383 3.588 1.00 93.69 266 VAL A C 1
ATOM 1993 O O . VAL A 1 266 ? 4.015 1.415 3.882 1.00 93.69 266 VAL A O 1
ATOM 1996 N N . SER A 1 267 ? 2.331 2.063 2.548 1.00 91.25 267 SER A N 1
ATOM 1997 C CA . SER A 1 267 ? 3.183 2.849 1.647 1.00 91.25 267 SER A CA 1
ATOM 1998 C C . SER A 1 267 ? 3.766 4.113 2.277 1.00 91.25 267 SER A C 1
ATOM 2000 O O . 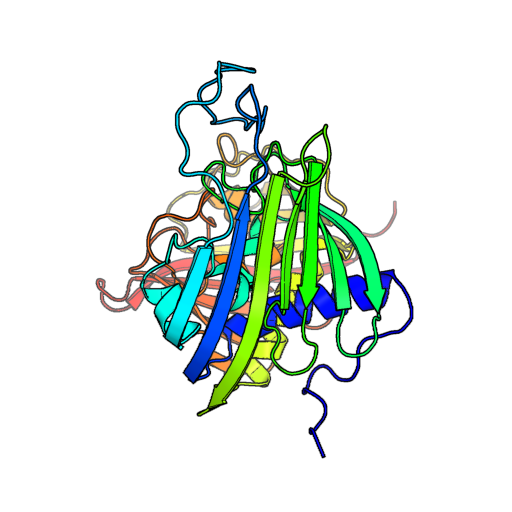SER A 1 267 ? 4.620 4.730 1.655 1.00 91.25 267 SER A O 1
ATOM 2002 N N . HIS A 1 268 ? 3.310 4.518 3.464 1.00 91.19 268 HIS A N 1
ATOM 2003 C CA . HIS A 1 268 ? 3.835 5.670 4.207 1.00 91.19 268 HIS A CA 1
ATOM 2004 C C . HIS A 1 268 ? 4.823 5.260 5.301 1.00 91.19 268 HIS A C 1
ATOM 2006 O O . HIS A 1 268 ? 5.413 6.124 5.942 1.00 91.19 268 HIS A O 1
ATOM 2012 N N . LEU A 1 269 ? 5.014 3.959 5.531 1.00 93.06 269 LEU A N 1
ATOM 2013 C CA . LEU A 1 269 ? 5.879 3.476 6.598 1.00 93.06 269 LEU A CA 1
ATOM 2014 C C . LEU A 1 269 ? 7.344 3.427 6.159 1.00 93.06 269 LEU A C 1
ATOM 2016 O O . LEU A 1 269 ? 7.676 3.050 5.030 1.00 93.06 269 LEU A O 1
ATOM 2020 N N . ALA A 1 270 ? 8.213 3.759 7.106 1.00 91.69 270 ALA A N 1
ATOM 2021 C CA . ALA A 1 270 ? 9.655 3.594 7.053 1.00 91.69 270 ALA A CA 1
ATOM 2022 C C . ALA A 1 270 ? 10.135 2.902 8.342 1.00 91.69 270 ALA A C 1
ATOM 2024 O O . ALA A 1 270 ? 9.451 2.927 9.365 1.00 91.69 270 ALA A O 1
ATOM 2025 N N . ARG A 1 271 ? 11.316 2.271 8.309 1.00 90.81 271 ARG A N 1
ATOM 2026 C CA . ARG A 1 271 ? 11.960 1.664 9.496 1.00 90.81 271 ARG A CA 1
ATOM 2027 C C . ARG A 1 271 ? 11.026 0.751 10.313 1.00 90.81 271 ARG A C 1
ATOM 2029 O O . ARG A 1 271 ? 10.934 0.866 11.535 1.00 90.81 271 ARG A O 1
ATOM 2036 N N . VAL A 1 272 ? 10.294 -0.136 9.638 1.00 95.19 272 VAL A N 1
ATOM 2037 C CA . VAL A 1 272 ? 9.316 -1.007 10.303 1.00 95.19 272 VAL A CA 1
ATOM 2038 C C . VAL A 1 272 ? 10.037 -2.069 11.129 1.00 95.19 272 VAL A C 1
ATOM 2040 O O . VAL A 1 272 ? 10.891 -2.797 10.631 1.00 95.19 272 VAL A O 1
ATOM 2043 N N . THR A 1 273 ? 9.656 -2.179 12.396 1.00 95.62 273 THR A N 1
ATOM 2044 C CA . THR A 1 273 ? 10.208 -3.133 13.360 1.00 95.62 273 THR A CA 1
ATOM 2045 C C . THR A 1 273 ? 9.087 -3.887 14.063 1.00 95.62 273 THR A C 1
ATOM 2047 O O . THR A 1 273 ? 8.015 -3.338 14.327 1.00 95.62 273 THR A O 1
ATOM 2050 N N . ALA A 1 274 ? 9.323 -5.163 14.362 1.00 95.81 274 ALA A N 1
ATOM 2051 C CA . ALA A 1 274 ? 8.371 -5.982 15.097 1.00 95.81 274 ALA A CA 1
ATOM 2052 C C . ALA A 1 274 ? 8.409 -5.622 16.585 1.00 95.81 274 ALA A C 1
ATOM 2054 O O . ALA A 1 274 ? 9.477 -5.513 17.185 1.00 95.81 274 ALA A O 1
ATOM 2055 N N . VAL A 1 275 ? 7.231 -5.468 17.182 1.00 96.00 275 VAL A N 1
ATOM 2056 C CA . VAL A 1 275 ? 7.044 -5.404 18.641 1.00 96.00 275 VAL A CA 1
ATOM 2057 C C . VAL A 1 275 ? 6.534 -6.750 19.154 1.00 96.00 275 VAL A C 1
ATOM 2059 O O . VAL A 1 275 ? 6.883 -7.186 20.247 1.00 96.00 275 VAL A O 1
ATOM 2062 N N . SER A 1 276 ? 5.695 -7.410 18.356 1.00 94.12 276 SER A N 1
ATOM 2063 C CA . SER A 1 276 ? 5.188 -8.760 18.580 1.00 94.12 276 SER A CA 1
ATOM 2064 C C . SER A 1 276 ? 4.796 -9.383 17.235 1.00 94.12 276 SER A C 1
ATOM 2066 O O . SER A 1 276 ? 4.851 -8.719 16.200 1.00 94.12 276 SER A O 1
ATOM 2068 N N . ALA A 1 277 ? 4.303 -10.622 17.244 1.00 93.56 277 ALA A N 1
ATOM 2069 C CA . ALA A 1 277 ? 3.782 -11.285 16.045 1.00 93.56 277 ALA A CA 1
ATOM 2070 C C . ALA A 1 277 ? 2.577 -10.572 15.386 1.00 93.56 277 ALA A C 1
ATOM 2072 O O . ALA A 1 277 ? 2.210 -10.901 14.261 1.00 93.56 277 ALA A O 1
ATOM 2073 N N . THR A 1 278 ? 1.932 -9.627 16.078 1.00 96.31 278 THR A N 1
ATOM 2074 C CA . THR A 1 278 ? 0.763 -8.874 15.584 1.00 96.31 278 THR A CA 1
ATOM 2075 C C . THR A 1 278 ? 0.960 -7.370 15.616 1.00 96.31 278 THR A C 1
ATOM 2077 O O . THR A 1 278 ? 0.031 -6.630 15.295 1.00 96.31 278 THR A O 1
ATOM 2080 N N . SER A 1 279 ? 2.127 -6.899 16.049 1.00 97.38 279 SER A N 1
ATOM 2081 C CA . SER A 1 279 ? 2.345 -5.485 16.315 1.00 97.38 279 SER A CA 1
ATOM 2082 C C . SER A 1 279 ? 3.662 -5.012 15.737 1.00 97.38 279 SER A C 1
ATOM 2084 O O . SER A 1 279 ? 4.693 -5.662 15.905 1.00 97.38 279 SER A O 1
ATOM 2086 N N . VAL A 1 280 ? 3.631 -3.834 15.126 1.00 97.81 280 VAL A N 1
ATOM 2087 C CA . VAL A 1 280 ? 4.813 -3.169 14.579 1.00 97.81 280 VAL A CA 1
ATOM 2088 C C . VAL A 1 280 ? 4.932 -1.751 15.098 1.00 97.81 280 VAL A C 1
ATOM 2090 O O . VAL A 1 280 ? 3.940 -1.111 15.452 1.00 97.81 280 VAL A O 1
ATOM 2093 N N . ARG A 1 281 ? 6.169 -1.265 15.092 1.00 96.94 281 ARG A N 1
ATOM 2094 C CA . ARG A 1 281 ? 6.511 0.144 15.224 1.00 96.94 281 ARG A CA 1
ATOM 2095 C C . ARG A 1 281 ? 7.193 0.603 13.944 1.00 96.94 281 ARG A C 1
ATOM 2097 O O . ARG A 1 281 ? 8.008 -0.134 13.394 1.00 96.94 281 ARG A O 1
ATOM 2104 N N . ALA A 1 282 ? 6.860 1.792 13.473 1.00 95.38 282 ALA A N 1
ATOM 2105 C CA . ALA A 1 282 ? 7.364 2.325 12.218 1.00 95.38 282 ALA A CA 1
ATOM 2106 C C . ALA A 1 282 ? 7.565 3.836 12.317 1.00 95.38 282 ALA A C 1
ATOM 2108 O O . ALA A 1 282 ? 6.776 4.518 12.967 1.00 95.38 282 ALA A O 1
ATOM 2109 N N . GLY A 1 283 ? 8.597 4.345 11.652 1.00 93.38 283 GLY A N 1
ATOM 2110 C CA . GLY A 1 283 ? 8.664 5.758 11.295 1.00 93.38 283 GLY A CA 1
ATOM 2111 C C . GLY A 1 283 ? 7.787 6.050 10.077 1.00 93.38 283 GLY A C 1
ATOM 2112 O O . GLY A 1 283 ? 7.253 5.136 9.435 1.00 93.38 283 GLY A O 1
ATOM 2113 N N . VAL A 1 284 ? 7.667 7.328 9.746 1.00 91.12 284 VAL A N 1
ATOM 2114 C CA . VAL A 1 284 ? 6.903 7.814 8.595 1.00 91.12 284 VAL A CA 1
ATOM 2115 C C . VAL A 1 284 ? 7.870 8.286 7.510 1.00 91.12 284 VAL A C 1
ATOM 2117 O O . VAL A 1 284 ? 8.926 8.842 7.805 1.00 91.12 284 VAL A O 1
ATOM 2120 N N . ARG A 1 285 ? 7.543 8.009 6.245 1.00 90.00 285 ARG A N 1
ATOM 2121 C CA . ARG A 1 285 ? 8.303 8.525 5.099 1.00 90.00 285 ARG A CA 1
ATOM 2122 C C . ARG A 1 285 ? 8.239 10.053 5.042 1.00 90.00 285 ARG A C 1
ATOM 2124 O O . ARG A 1 285 ? 7.215 10.612 5.436 1.00 90.00 285 ARG A O 1
ATOM 2131 N N . PRO A 1 286 ? 9.254 10.716 4.466 1.00 85.94 286 PRO A N 1
ATOM 2132 C CA . PRO A 1 286 ? 9.195 12.148 4.245 1.00 85.94 286 PRO A CA 1
ATOM 2133 C C . PRO A 1 286 ? 7.943 12.633 3.509 1.00 85.94 286 PRO A C 1
ATOM 2135 O O . PRO A 1 286 ? 7.359 11.938 2.673 1.00 85.94 286 PRO A O 1
ATOM 2138 N N . LEU A 1 287 ? 7.540 13.862 3.828 1.00 66.44 287 LEU A N 1
ATOM 2139 C CA . LEU A 1 287 ? 6.313 14.523 3.371 1.00 66.44 287 LEU A CA 1
ATOM 2140 C C . LEU A 1 287 ? 6.276 14.780 1.849 1.00 66.44 287 LEU A C 1
ATOM 2142 O O . LEU A 1 287 ? 6.458 15.906 1.385 1.00 66.44 287 LEU A O 1
ATOM 2146 N N . ARG A 1 288 ? 5.993 13.747 1.048 1.00 62.84 288 ARG A N 1
ATOM 2147 C CA . ARG A 1 288 ? 5.625 13.896 -0.380 1.00 62.84 288 ARG A CA 1
ATOM 2148 C C . ARG A 1 288 ? 4.492 12.981 -0.835 1.00 62.84 288 ARG A C 1
ATOM 2150 O O . ARG A 1 288 ? 4.031 13.086 -1.965 1.00 62.84 288 ARG A O 1
ATOM 2157 N N . THR A 1 289 ? 4.028 12.083 0.027 1.00 63.06 289 THR A N 1
ATOM 2158 C CA . THR A 1 289 ? 3.124 11.005 -0.373 1.00 63.06 289 THR A CA 1
ATOM 2159 C C . THR A 1 289 ? 1.662 11.453 -0.356 1.00 63.06 289 THR A C 1
ATOM 2161 O O . THR A 1 289 ? 1.058 11.603 0.700 1.00 63.06 289 THR A O 1
ATOM 2164 N N . PHE A 1 290 ? 1.077 11.676 -1.536 1.00 65.56 290 PHE A N 1
ATOM 2165 C CA . PHE A 1 290 ? -0.320 12.098 -1.665 1.00 65.56 290 PHE A CA 1
ATOM 2166 C C . PHE A 1 290 ? -1.288 10.910 -1.881 1.00 65.56 290 PHE A C 1
ATOM 2168 O O . PHE A 1 290 ? -0.960 10.000 -2.649 1.00 65.56 290 PHE A O 1
ATOM 2175 N N . PRO A 1 291 ? -2.500 10.939 -1.288 1.00 72.81 291 PRO A N 1
ATOM 2176 C CA . PRO A 1 291 ? -2.837 11.719 -0.101 1.00 72.81 291 PRO A CA 1
ATOM 2177 C C . PRO A 1 291 ? -2.081 11.150 1.107 1.00 72.81 291 PRO A C 1
ATOM 2179 O O . PRO A 1 291 ? -1.734 9.968 1.136 1.00 72.81 291 PRO A O 1
ATOM 2182 N N . LEU A 1 292 ? -1.826 11.995 2.100 1.00 80.06 292 LEU A N 1
ATOM 2183 C CA . LEU A 1 292 ? -1.166 11.568 3.330 1.00 80.06 292 LEU A CA 1
ATOM 2184 C C . LEU A 1 292 ? -2.099 10.635 4.111 1.00 80.06 292 LEU A C 1
ATOM 2186 O O . LEU A 1 292 ? -3.292 10.920 4.240 1.00 80.06 292 LEU A O 1
ATOM 2190 N N . SER A 1 293 ? -1.554 9.548 4.659 1.00 86.69 293 SER A N 1
ATOM 2191 C CA . SER A 1 293 ? -2.285 8.739 5.635 1.00 86.69 293 SER A CA 1
ATOM 2192 C C . SER A 1 293 ? -2.615 9.590 6.862 1.00 86.69 293 SER A C 1
ATOM 2194 O O . SER A 1 293 ? -1.761 10.295 7.402 1.00 86.69 293 SER A O 1
ATOM 2196 N N . ALA A 1 294 ? -3.848 9.480 7.355 1.00 89.88 294 ALA A N 1
ATOM 2197 C CA . ALA A 1 294 ? -4.304 10.209 8.536 1.00 89.88 294 ALA A CA 1
ATOM 2198 C C . ALA A 1 294 ? -3.622 9.740 9.842 1.00 89.88 294 ALA A C 1
ATOM 2200 O O . ALA A 1 294 ? -3.709 10.432 10.865 1.00 89.88 294 ALA A O 1
ATOM 2201 N N . TRP A 1 295 ? -2.959 8.576 9.812 1.00 90.75 295 TRP A N 1
ATOM 2202 C CA . TRP A 1 295 ? -2.119 8.033 10.889 1.00 90.75 295 TRP A CA 1
ATOM 2203 C C . TRP A 1 295 ? -0.639 8.399 10.773 1.00 90.75 295 TRP A C 1
ATOM 2205 O O . TRP A 1 295 ? 0.060 8.379 11.786 1.00 90.75 295 TRP A O 1
ATOM 2215 N N . ALA A 1 296 ? -0.180 8.744 9.571 1.00 81.88 296 ALA A N 1
ATOM 2216 C CA . ALA A 1 296 ? 1.200 9.095 9.262 1.00 81.88 296 ALA A CA 1
ATOM 2217 C C . ALA A 1 296 ? 1.292 10.483 8.584 1.00 81.88 296 ALA A C 1
ATOM 2219 O O . ALA A 1 296 ? 1.786 10.580 7.460 1.00 81.88 296 ALA A O 1
ATOM 2220 N N . PRO A 1 297 ? 0.782 11.562 9.220 1.00 79.81 297 PRO A N 1
ATOM 2221 C CA . PRO A 1 297 ? 0.696 12.875 8.583 1.00 79.81 297 PRO A CA 1
ATOM 2222 C C . PRO A 1 297 ? 2.017 13.653 8.545 1.00 79.81 297 PRO A C 1
ATOM 2224 O O . PRO A 1 297 ? 2.066 14.662 7.854 1.00 79.81 297 PRO A O 1
ATOM 2227 N N . ASP A 1 298 ? 3.039 13.249 9.305 1.00 83.81 298 ASP A N 1
ATOM 2228 C CA . ASP A 1 298 ? 4.316 13.961 9.420 1.00 83.81 298 ASP A CA 1
ATOM 2229 C C . ASP A 1 298 ? 5.464 12.991 9.758 1.00 83.81 298 ASP A C 1
ATOM 2231 O O . ASP A 1 298 ? 5.255 11.995 10.454 1.00 83.81 298 ASP A O 1
ATOM 2235 N N . GLU A 1 299 ? 6.669 13.288 9.264 1.00 85.06 299 GLU A N 1
ATOM 2236 C CA . GLU A 1 299 ? 7.871 12.448 9.393 1.00 85.06 299 GLU A CA 1
ATOM 2237 C C . GLU A 1 299 ? 8.477 12.415 10.811 1.00 85.06 299 GLU A C 1
ATOM 2239 O O . GLU A 1 299 ? 9.216 11.485 11.134 1.00 85.06 299 GLU A O 1
ATOM 2244 N N . SER A 1 300 ? 8.134 13.371 11.686 1.00 88.31 300 SER A N 1
ATOM 2245 C CA . SER A 1 300 ? 8.546 13.385 13.104 1.00 88.31 300 SER A CA 1
ATOM 2246 C C . SER A 1 300 ? 7.768 12.393 13.977 1.00 88.31 300 SER A C 1
ATOM 2248 O O . SER A 1 300 ? 8.071 12.210 15.165 1.00 88.31 300 SER A O 1
ATOM 2250 N N . LEU A 1 301 ? 6.736 11.762 13.409 1.00 91.12 301 LEU A N 1
ATOM 2251 C CA . LEU A 1 301 ? 5.900 10.807 14.112 1.00 91.12 301 LEU A CA 1
ATOM 2252 C C . LEU A 1 301 ? 6.451 9.390 13.993 1.00 91.12 301 LEU A C 1
ATOM 2254 O O . LEU A 1 301 ? 6.851 8.914 12.931 1.00 91.12 301 LEU A O 1
ATOM 2258 N N . THR A 1 302 ? 6.340 8.674 15.103 1.00 93.94 302 THR A N 1
ATOM 2259 C CA . THR A 1 302 ? 6.507 7.227 15.151 1.00 93.94 302 THR A CA 1
ATOM 2260 C C . THR A 1 302 ? 5.144 6.590 15.379 1.00 93.94 302 THR A C 1
ATOM 2262 O O . THR A 1 302 ? 4.456 6.895 16.357 1.00 93.94 302 THR A O 1
ATOM 2265 N N . CYS A 1 303 ? 4.754 5.683 14.491 1.00 95.38 303 CYS A N 1
ATOM 2266 C CA . CYS A 1 303 ? 3.496 4.959 14.564 1.00 95.38 303 CYS A CA 1
ATOM 2267 C C . CYS A 1 303 ? 3.684 3.584 15.214 1.00 95.38 303 CYS A C 1
ATOM 2269 O O . CYS A 1 303 ? 4.684 2.897 14.991 1.00 95.38 303 CYS A O 1
ATOM 2271 N N . ALA A 1 304 ? 2.689 3.146 15.977 1.00 96.75 304 ALA A N 1
ATOM 2272 C CA . ALA A 1 304 ? 2.573 1.793 16.494 1.00 96.75 304 ALA A CA 1
ATOM 2273 C C . ALA A 1 304 ? 1.212 1.211 16.108 1.00 96.75 304 ALA A C 1
ATOM 2275 O O . ALA A 1 304 ? 0.162 1.775 16.422 1.00 96.75 304 ALA A O 1
ATOM 2276 N N . PHE A 1 305 ? 1.232 0.057 15.447 1.00 97.81 305 PHE A N 1
ATOM 2277 C CA . PHE A 1 305 ? 0.036 -0.609 14.943 1.00 97.81 305 PHE A CA 1
ATOM 2278 C C . PHE A 1 305 ? -0.050 -2.026 15.484 1.00 97.81 305 PHE A C 1
ATOM 2280 O O . PHE A 1 305 ? 0.953 -2.731 15.550 1.00 97.81 305 PHE A O 1
ATOM 2287 N N . THR A 1 306 ? -1.252 -2.451 15.859 1.00 97.88 306 THR A N 1
ATOM 2288 C CA . THR A 1 306 ? -1.569 -3.842 16.194 1.00 97.88 306 THR A CA 1
ATOM 2289 C C . THR A 1 306 ? -2.731 -4.305 15.339 1.00 97.88 306 THR A C 1
ATOM 2291 O O . THR A 1 306 ? -3.778 -3.656 15.323 1.00 97.88 306 THR A O 1
ATOM 2294 N N . VAL A 1 307 ? -2.541 -5.426 14.648 1.00 96.62 307 VAL A N 1
ATOM 2295 C CA . VAL A 1 307 ? -3.538 -6.002 13.746 1.00 96.62 307 VAL A CA 1
ATOM 2296 C C . VAL A 1 307 ? -4.302 -7.141 14.406 1.00 96.62 307 VAL A C 1
ATOM 2298 O O . VAL A 1 307 ? -3.733 -7.940 15.149 1.00 96.62 307 VAL A O 1
ATOM 2301 N N . ASP A 1 308 ? -5.581 -7.258 14.073 1.00 93.94 308 ASP A N 1
ATOM 2302 C CA . ASP A 1 308 ? -6.297 -8.521 14.192 1.00 93.94 308 ASP A CA 1
ATOM 2303 C C . ASP A 1 308 ? -5.768 -9.501 13.135 1.00 93.94 308 ASP A C 1
ATOM 2305 O O . ASP A 1 308 ? -5.713 -9.177 11.946 1.00 93.94 308 ASP A O 1
ATOM 2309 N N . GLN A 1 309 ? -5.367 -10.704 13.544 1.00 89.00 309 GLN A N 1
ATOM 2310 C CA . GLN A 1 309 ? -4.751 -11.667 12.624 1.00 89.00 309 GLN A CA 1
ATOM 2311 C C . GLN A 1 309 ? -5.733 -12.156 11.554 1.00 89.00 309 GLN A C 1
ATOM 2313 O O . GLN A 1 309 ? -5.350 -12.328 10.393 1.00 89.00 309 GLN A O 1
ATOM 2318 N N . GLU A 1 310 ? -6.997 -12.358 11.925 1.00 88.75 310 GLU A N 1
ATOM 2319 C CA . GLU A 1 310 ? -8.008 -12.924 11.036 1.00 88.75 310 GLU A CA 1
ATOM 2320 C C . GLU A 1 310 ? -8.404 -11.926 9.946 1.00 88.75 310 GLU A C 1
ATOM 2322 O O . GLU A 1 310 ? -8.374 -12.245 8.758 1.00 88.75 310 GLU A O 1
ATOM 2327 N N . THR A 1 311 ? -8.707 -10.687 10.324 1.00 88.56 311 THR A N 1
ATOM 2328 C CA . THR A 1 311 ? -9.302 -9.673 9.439 1.00 88.56 311 THR A CA 1
ATOM 2329 C C . THR A 1 311 ? -8.306 -8.617 8.952 1.00 88.56 311 THR A C 1
ATOM 2331 O O . THR A 1 311 ? -8.582 -7.905 7.980 1.00 88.56 311 THR A O 1
ATOM 2334 N N . GLY A 1 312 ? -7.132 -8.533 9.582 1.00 90.94 312 GLY A N 1
ATOM 2335 C CA . GLY A 1 312 ? -6.036 -7.632 9.216 1.00 90.94 312 GLY A CA 1
ATOM 2336 C C . GLY A 1 312 ? -6.260 -6.170 9.560 1.00 90.94 312 GLY A C 1
ATOM 2337 O O . GLY A 1 312 ? -5.520 -5.308 9.095 1.00 90.94 312 GLY A O 1
ATOM 2338 N N . VAL A 1 313 ? -7.298 -5.890 10.334 1.00 91.62 313 VAL A N 1
ATOM 2339 C CA . VAL A 1 313 ? -7.693 -4.538 10.726 1.00 91.62 313 VAL A CA 1
ATOM 2340 C C . VAL A 1 313 ? -6.918 -4.088 11.941 1.00 91.62 313 VAL A C 1
ATOM 2342 O O . VAL A 1 313 ? -6.482 -4.911 12.745 1.00 91.62 313 VAL A O 1
ATOM 2345 N N . LEU A 1 314 ? -6.742 -2.782 12.082 1.00 95.19 314 LEU A N 1
ATOM 2346 C CA . LEU A 1 314 ? -6.008 -2.244 13.215 1.00 95.19 314 LEU A CA 1
ATOM 2347 C C . LEU A 1 314 ? -6.910 -2.248 14.453 1.00 95.19 314 LEU A C 1
ATOM 2349 O O . LEU A 1 314 ? -7.860 -1.474 14.542 1.00 95.19 314 LEU A O 1
ATOM 2353 N N . VAL A 1 315 ? -6.602 -3.110 15.421 1.00 95.44 315 VAL A N 1
ATOM 2354 C CA . VAL A 1 315 ? -7.286 -3.141 16.728 1.00 95.44 315 VAL A CA 1
ATOM 2355 C C . VAL A 1 315 ? -6.691 -2.137 17.711 1.00 95.44 315 VAL A C 1
ATOM 2357 O O . VAL A 1 315 ? -7.332 -1.749 18.685 1.00 95.44 315 VAL A O 1
ATOM 2360 N N . ARG A 1 316 ? -5.469 -1.676 17.436 1.00 96.31 316 ARG A N 1
ATOM 2361 C CA . ARG A 1 316 ? -4.850 -0.533 18.101 1.00 96.31 316 ARG A CA 1
ATOM 2362 C C . ARG A 1 316 ? -3.960 0.203 17.112 1.00 96.31 316 ARG A C 1
ATOM 2364 O O . ARG A 1 316 ? -3.133 -0.423 16.450 1.00 96.31 316 ARG A O 1
ATOM 2371 N N . ALA A 1 317 ? -4.104 1.517 17.064 1.00 96.44 317 ALA A N 1
ATOM 2372 C CA . ALA A 1 317 ? -3.244 2.401 16.297 1.00 96.44 317 ALA A CA 1
ATOM 2373 C C . ALA A 1 317 ? -2.877 3.610 17.156 1.00 96.44 317 ALA A C 1
ATOM 2375 O O . ALA A 1 317 ? -3.730 4.195 17.828 1.00 96.44 317 ALA A O 1
ATOM 2376 N N . GLU A 1 318 ? -1.595 3.945 17.169 1.00 95.50 318 GLU A N 1
ATOM 2377 C CA . GLU A 1 318 ? -1.035 5.012 17.985 1.00 95.50 318 GLU A CA 1
ATOM 2378 C C . GLU A 1 318 ? 0.032 5.760 17.184 1.00 95.50 318 GLU A C 1
ATOM 2380 O O . GLU A 1 318 ? 0.808 5.137 16.463 1.00 95.50 318 GLU A O 1
ATOM 2385 N N . ALA A 1 319 ? 0.084 7.082 17.318 1.00 94.12 319 ALA A N 1
ATOM 2386 C CA . ALA A 1 319 ? 1.156 7.912 16.782 1.00 94.12 319 ALA A CA 1
ATOM 2387 C C . ALA A 1 319 ? 1.734 8.781 17.899 1.00 94.12 319 ALA A C 1
ATOM 2389 O O . ALA A 1 319 ? 0.991 9.439 18.636 1.00 94.12 319 ALA A O 1
ATOM 2390 N N . THR A 1 320 ? 3.057 8.786 18.014 1.00 93.44 320 THR A N 1
ATOM 2391 C CA . THR A 1 320 ? 3.802 9.536 19.028 1.00 93.44 320 THR A CA 1
ATOM 2392 C C . THR A 1 320 ? 4.752 10.522 18.369 1.00 93.44 320 THR A C 1
ATOM 2394 O O . THR A 1 320 ? 5.480 10.124 17.463 1.00 93.44 320 THR A O 1
ATOM 2397 N N . ALA A 1 321 ? 4.795 11.761 18.858 1.00 90.19 321 ALA A N 1
ATOM 2398 C CA . ALA A 1 321 ? 5.799 12.745 18.461 1.00 90.19 321 ALA A CA 1
ATOM 2399 C C . ALA A 1 321 ? 7.054 12.576 19.328 1.00 90.19 321 ALA A C 1
ATOM 2401 O O . ALA A 1 321 ? 7.004 12.770 20.548 1.00 90.19 321 ALA A O 1
ATOM 2402 N N . GLU A 1 322 ? 8.178 12.189 18.722 1.00 79.38 322 GLU A N 1
ATOM 2403 C CA . GLU A 1 322 ? 9.426 11.961 19.466 1.00 79.38 322 GLU A CA 1
ATOM 2404 C C . GLU A 1 322 ? 10.022 13.268 20.000 1.00 79.38 322 GLU A C 1
ATOM 2406 O O . GLU A 1 322 ? 10.460 13.319 21.152 1.00 79.38 322 GLU A O 1
ATOM 2411 N N . GLU A 1 323 ? 9.944 14.345 19.216 1.00 77.12 323 GLU A N 1
ATOM 2412 C CA . GLU A 1 323 ? 10.458 15.673 19.579 1.00 77.12 323 GLU A CA 1
ATOM 2413 C C . GLU A 1 323 ? 9.736 16.296 20.788 1.00 77.12 323 GLU A C 1
ATOM 2415 O O . GLU A 1 323 ? 10.307 17.113 21.509 1.00 77.12 323 GLU A O 1
ATOM 2420 N N . GLU A 1 324 ? 8.512 15.849 21.083 1.00 73.38 324 GLU A N 1
ATOM 2421 C CA . GLU A 1 324 ? 7.728 16.263 22.255 1.00 73.38 324 GLU A CA 1
ATOM 2422 C C . GLU A 1 324 ? 7.889 15.299 23.447 1.00 73.38 324 GLU A C 1
ATOM 2424 O O . GLU A 1 324 ? 6.982 15.139 24.267 1.00 73.38 324 GLU A O 1
ATOM 2429 N N . GLY A 1 325 ? 9.025 14.603 23.545 1.00 76.44 325 GLY A N 1
ATOM 2430 C CA . GLY A 1 325 ? 9.284 13.653 24.630 1.00 76.44 325 GLY A CA 1
ATOM 2431 C C . GLY A 1 325 ? 8.432 12.382 24.547 1.00 76.44 325 GLY A C 1
ATOM 2432 O O . GLY A 1 325 ? 8.126 11.782 25.577 1.00 76.44 325 GLY A O 1
ATOM 2433 N N . GLY A 1 326 ? 8.032 11.978 23.336 1.00 82.75 326 GLY A N 1
ATOM 2434 C CA . GLY A 1 326 ? 7.213 10.785 23.104 1.00 82.75 326 GLY A CA 1
ATOM 2435 C C . GLY A 1 326 ? 5.729 10.985 23.412 1.00 82.75 326 GLY A C 1
ATOM 2436 O O . GLY A 1 326 ? 5.047 10.037 23.808 1.00 82.75 326 GLY A O 1
ATOM 2437 N N . ARG A 1 327 ? 5.213 12.213 23.266 1.00 88.94 327 ARG A N 1
ATOM 2438 C CA . ARG A 1 327 ? 3.796 12.513 23.496 1.00 88.94 327 ARG A CA 1
ATOM 2439 C C . ARG A 1 327 ? 2.923 11.763 22.489 1.00 88.94 327 ARG A C 1
ATOM 2441 O O . ARG A 1 327 ? 3.151 11.833 21.285 1.00 88.94 327 ARG A O 1
ATOM 2448 N N . VAL A 1 328 ? 1.894 11.076 22.984 1.00 91.50 328 VAL A N 1
ATOM 2449 C CA . VAL A 1 328 ? 0.867 10.448 22.142 1.00 91.50 328 VAL A CA 1
ATOM 2450 C C . VAL A 1 328 ? 0.000 11.542 21.520 1.00 91.50 328 VAL A C 1
ATOM 2452 O O . VAL A 1 328 ? -0.625 12.319 22.242 1.00 91.50 328 VAL A O 1
ATOM 2455 N N . VAL A 1 329 ? -0.030 11.589 20.190 1.00 90.50 329 VAL A N 1
ATOM 2456 C CA . VAL A 1 329 ? -0.797 12.565 19.402 1.00 90.50 329 VAL A CA 1
ATOM 2457 C C . VAL A 1 329 ? -2.135 11.969 18.975 1.00 90.50 329 VAL A C 1
ATOM 2459 O O . VAL A 1 329 ? -3.176 12.602 19.142 1.00 90.50 329 VAL A O 1
ATOM 2462 N N . PHE A 1 330 ? -2.100 10.731 18.477 1.00 90.69 330 PHE A N 1
ATOM 2463 C CA . PHE A 1 330 ? -3.277 9.971 18.068 1.00 90.69 330 PHE A CA 1
ATOM 2464 C C . PHE A 1 330 ? -3.274 8.613 18.761 1.00 90.69 330 PHE A C 1
ATOM 2466 O O . PHE A 1 330 ? -2.240 7.945 18.792 1.00 90.69 330 PHE A O 1
ATOM 2473 N N . ARG A 1 331 ? -4.417 8.173 19.289 1.00 93.56 331 ARG A N 1
ATOM 2474 C CA . ARG A 1 331 ? -4.601 6.816 19.806 1.00 93.56 331 ARG A CA 1
ATOM 2475 C C . ARG A 1 331 ? -6.047 6.372 19.718 1.00 93.56 331 ARG A C 1
ATOM 2477 O O . ARG A 1 331 ? -6.910 6.905 20.421 1.00 93.56 331 ARG A O 1
ATOM 2484 N N . HIS A 1 332 ? -6.283 5.361 18.889 1.00 93.38 332 HIS A N 1
ATOM 2485 C CA . HIS A 1 332 ? -7.569 4.677 18.779 1.00 93.38 332 HIS A CA 1
ATOM 2486 C C . HIS A 1 332 ? -7.396 3.211 19.180 1.00 93.38 332 HIS A C 1
ATOM 2488 O O . HIS A 1 332 ? -6.429 2.548 18.786 1.00 93.38 332 HIS A O 1
ATOM 2494 N N . VAL A 1 333 ? -8.344 2.709 19.969 1.00 94.12 333 VAL A N 1
ATOM 2495 C CA . VAL A 1 333 ? -8.380 1.323 20.443 1.00 94.12 333 VAL A CA 1
ATOM 2496 C C . VAL A 1 333 ? -9.743 0.729 20.118 1.00 94.12 333 VAL A C 1
ATOM 2498 O O . VAL A 1 333 ? -10.772 1.263 20.529 1.00 94.12 333 VAL A O 1
ATOM 2501 N N . VAL A 1 334 ? -9.754 -0.387 19.396 1.00 92.25 334 VAL A N 1
ATOM 2502 C CA . VAL A 1 334 ? -10.966 -1.177 19.166 1.00 92.25 334 VAL A CA 1
ATOM 2503 C C . VAL A 1 334 ? -11.226 -2.003 20.422 1.00 92.25 334 VAL A C 1
ATOM 2505 O O . VAL A 1 334 ? -10.440 -2.881 20.772 1.00 92.25 334 VAL A O 1
ATOM 2508 N N . THR A 1 335 ? -12.314 -1.705 21.126 1.00 88.81 335 THR A N 1
ATOM 2509 C CA . THR A 1 335 ? -12.661 -2.349 22.402 1.00 88.81 335 THR A CA 1
ATOM 2510 C C . THR A 1 335 ? -13.580 -3.552 22.218 1.00 88.81 335 THR A C 1
ATOM 2512 O O . THR A 1 335 ? -13.576 -4.459 23.050 1.00 88.81 335 THR A O 1
ATOM 2515 N N . ALA A 1 336 ? -14.324 -3.597 21.113 1.00 86.81 336 ALA A N 1
ATOM 2516 C CA . ALA A 1 336 ? -15.095 -4.755 20.684 1.00 86.81 336 ALA A CA 1
ATOM 2517 C C . ALA A 1 336 ? -15.100 -4.844 19.155 1.00 86.81 336 ALA A C 1
ATOM 2519 O O . ALA A 1 336 ? -15.231 -3.828 18.476 1.00 86.81 336 ALA A O 1
ATOM 2520 N N . LEU A 1 337 ? -14.988 -6.063 18.621 1.00 86.50 337 LEU A N 1
ATOM 2521 C CA . LEU A 1 337 ? -15.062 -6.352 17.190 1.00 86.50 337 LEU A CA 1
ATOM 2522 C C . LEU A 1 337 ? -16.006 -7.534 16.963 1.00 86.50 337 LEU A C 1
ATOM 2524 O O . LEU A 1 337 ? -15.878 -8.570 17.615 1.00 86.50 337 LEU A O 1
ATOM 2528 N N . GLY A 1 338 ? -16.961 -7.384 16.049 1.00 83.38 338 GLY A N 1
ATOM 2529 C CA . GLY A 1 338 ? -17.948 -8.416 15.746 1.00 83.38 338 GLY A CA 1
ATOM 2530 C C . GLY A 1 338 ? -18.310 -8.475 14.268 1.00 83.38 338 GLY A C 1
ATOM 2531 O O . GLY A 1 338 ? -18.271 -7.472 13.556 1.00 83.38 338 GLY A O 1
ATOM 2532 N N . ALA A 1 339 ? -18.701 -9.663 13.803 1.00 76.25 339 ALA A N 1
ATOM 2533 C CA . ALA A 1 339 ? -19.293 -9.822 12.482 1.00 76.25 339 ALA A CA 1
ATOM 2534 C C . ALA A 1 339 ? -20.645 -9.103 12.423 1.00 76.25 339 ALA A C 1
ATOM 2536 O O . ALA A 1 339 ? -21.505 -9.304 13.289 1.00 76.25 339 ALA A O 1
ATOM 2537 N N . ARG A 1 340 ? -20.861 -8.294 11.379 1.00 64.69 340 ARG A N 1
ATOM 2538 C CA . ARG A 1 340 ? -22.161 -7.657 11.171 1.00 64.69 340 ARG A CA 1
ATOM 2539 C C . ARG A 1 340 ? -23.192 -8.749 10.885 1.00 64.69 340 ARG A C 1
ATOM 2541 O O . ARG A 1 340 ? -23.130 -9.403 9.846 1.00 64.69 340 ARG A O 1
ATOM 2548 N N . ARG A 1 341 ? -24.146 -8.945 11.802 1.00 46.81 341 ARG A N 1
ATOM 2549 C CA . ARG A 1 341 ? -25.273 -9.864 11.592 1.00 46.81 341 ARG A CA 1
ATOM 2550 C C . ARG A 1 341 ? -26.049 -9.402 10.359 1.00 46.81 341 ARG A C 1
ATOM 2552 O O . ARG A 1 341 ? -26.472 -8.249 10.293 1.00 46.81 341 ARG A O 1
ATOM 2559 N N . SER A 1 342 ? -26.194 -10.278 9.373 1.00 44.00 342 SER A N 1
ATOM 2560 C CA . SER A 1 342 ? -27.085 -10.075 8.234 1.00 44.00 342 SER A CA 1
ATOM 2561 C C . SER A 1 342 ? -28.520 -10.022 8.760 1.00 44.00 342 SER A C 1
ATOM 2563 O O . SER A 1 342 ? -29.075 -11.047 9.150 1.00 44.00 342 SER A O 1
ATOM 2565 N N . GLY A 1 343 ? -29.066 -8.809 8.848 1.00 35.94 343 GLY A N 1
ATOM 2566 C CA . GLY A 1 343 ? -30.503 -8.560 8.950 1.00 35.94 343 GLY A CA 1
ATOM 2567 C C . GLY A 1 343 ? -31.125 -8.468 7.568 1.00 35.94 343 GLY A C 1
ATOM 2568 O O . GLY A 1 343 ? -30.396 -8.045 6.638 1.00 35.94 343 GLY A O 1
#

pLDDT: mean 86.64, std 12.79, range [32.84, 98.5]

Secondary structure (DSSP, 8-state):
--PPPTT-SPPSSHHHHHHHHHHHHHHGGGEEEEEEEEEEEEE---SB------TTS---TTPBPP----S-EEEEEEEE-HHHHHHHT---TTGGGT-GGGGGGGEEEEEEEEE-SS-EEEEEEE-TTTS-TT-SSS-TT-SEEEEEE-TTT--EEEEEEEETTEEEEEEEEEEEEEEEEEE-HHHHHHHHHHHHTTT--EEEEEEEEEEE-S-------B---SEEEEEEETTEEEEEES-B-TTTS-HHHHHHHHHH-THHHHTTEEEEEEEETTEEEEEE--TT-SSPPTT--STTEEEEEEE-TTT--EEEEEEEETTTTSEEEEEEEEEEEEE----

Radius of gyration: 19.81 Å; Cα contacts (8 Å, |Δi|>4): 879; chains: 1; bounding box: 56×45×55 Å

Sequence (343 aa):
MATTHWLGDPPAEHDPLTAWALSRLAATVAEDARVDAVVEIACEEREFEPELEGRFGAGTTGGPASRRPRGTRTFRLDGVSPALLREEDSDEPWAVLFDPARLIRGIGAVTRAERGKGYVELALVPHPLFADPADAWLPPGARGLVVRLDPGTGFLSSATLHDDRDPLATARVDELGVRDVLSSAEAGWVVARMARTLVEPVRLTADVAVEADPHEDLAFTGGPSARSWTVSAGGRELTVTGDYAPDVTSPSAARLAELLAPARIVSHLARVTAVSATSVRAGVRPLRTFPLSAWAPDESLTCAFTVDQETGVLVRAEATAEEEGGRVVFRHVVTALGARRSG

Nearest PDB structures (foldseek):
  8cgm-assembly2_B  TM=3.851E-01  e=2.538E-03  Porphyromonas gingivalis ATCC 33277
  6jld-assembly2_D  TM=5.189E-01  e=2.409E-01  Homo sapiens
  6jld-assembly2_C  TM=5.071E-01  e=3.995E-01  Homo sapiens
  6jla-assembly2_C  TM=5.164E-01  e=1.099E+00  Mus musculus
  6e8n-assembly1_B  TM=3.228E-01  e=4.226E-01  Homo sapiens

Mean predicted aligned error: 6.53 Å

Foldseek 3Di:
DQDADPLGDQDADWLSNVLSLLLLLLQLQQKKWFKWFKKKKAFDDDQWDFPLDAPPDPDDPTDGDDPDPHGMDIDTDGGDMLQVCQQQVDLDLCNCQNNVLLCLQQFLDWPTWHDDDQWIKTKGAGDRQRADCSRPQRGNQWPTKIWIAGSRNRGTQKIFTHHPPGTGMMMGTPDMDIHDMDGDVLLSLLSSLLSSLSSDQAEKEFEKEWPAAPDPDQQFAFDDASYWYWYQYPNDTDIAHLGGRVVRGDLVNLLVSCLSRVSNVSSQWHPWDDPDSFKIKTFGGDPDRPPDRSLHNHRQKIKMFGADNPRSGTQWIWIFRVVVVGDTRTIMHTPDMGGDDDD

Solvent-accessible surface area (backbone atoms only — not comparable to full-atom values): 17588 Å² total; per-residue (Å²): 129,87,75,74,38,95,86,53,77,84,52,90,52,49,70,63,27,42,40,51,50,42,16,40,27,30,21,44,53,24,27,35,34,35,28,34,35,35,36,40,37,38,44,62,90,59,76,40,41,78,68,61,49,31,93,82,49,83,85,68,75,59,42,73,40,68,92,66,87,76,50,75,43,78,45,81,44,76,64,45,34,37,53,56,43,34,66,67,52,57,83,53,83,68,45,50,32,60,41,41,26,57,50,48,32,16,51,56,44,75,82,44,47,47,79,52,95,80,30,38,38,37,33,33,28,30,14,68,75,35,15,25,71,83,43,91,57,43,20,26,30,37,65,24,26,42,35,30,31,30,76,74,76,33,30,32,48,29,40,35,24,26,45,100,83,50,72,45,37,38,38,34,54,80,41,81,46,83,42,77,77,45,74,40,67,46,22,16,51,38,40,16,38,18,27,30,29,73,77,53,68,46,55,36,35,35,37,38,49,77,78,33,60,95,54,86,56,65,50,70,42,67,42,93,50,70,25,42,33,43,38,38,44,93,93,40,79,44,82,43,24,43,30,59,43,74,94,69,25,30,60,48,32,44,35,56,19,38,29,58,22,30,14,44,46,56,38,44,47,21,77,42,36,56,76,41,79,42,24,34,35,24,36,27,29,50,95,74,60,46,65,61,39,64,72,52,76,45,48,68,30,38,33,38,43,28,42,38,85,90,74,20,26,48,41,29,42,36,23,23,32,54,91,66,79,54,40,72,52,37,31,42,36,51,78,41,80,44,76,53,77,88,123